Protein AF-A0A438DPE1-F1 (afdb_monomer)

InterPro domains:
  IPR002495 Glycosyl transferase, family 8 [PF01501] (10-229)
  IPR029044 Nucleotide-diphospho-sugar transferases [G3DSA:3.90.550.10] (53-232)
  IPR029044 Nucleotide-diphospho-sugar transferases [SSF53448] (2-231)
  IPR029993 Plant galacturonosyltransferase GAUT [PTHR32116] (115-232)

Nearest PDB structures (foldseek):
  4wlg-assembly1_A  TM=6.051E-01  e=4.246E-02  Mus musculus
  7zlu-assembly1_A  TM=4.543E-01  e=1.265E+00  Thermochaetoides thermophila

Secondary structure (DSSP, 8-state):
---GGGTS--TTS------GGG-HHHHHS--HHHHHHHHHHHHHTTSTTHHHHHHT-TTS-HHHHHHHHHHTSGGGG-HHHHGGGGHHHH-TT-SEEEEE-SSB------TTHHHHHS-TTSHHHHTT--TTSPP--SSEEEEEHHHHTTSSHHHHHHHHHHHHHHTTT-S--SSSHHHHHHHTTTT--PPPTTS-EE-TBT-S---HHHHHT-S-EE--BS--TTSGGGG--

Radius of gyration: 18.77 Å; Cα contacts (8 Å, |Δi|>4): 271; chains: 1; bounding box: 50×43×54 Å

Foldseek 3Di:
DDDPCVVPPDPPDDDDDDDQVVQPCSVPDPDLLVVLLVLLVVVLVVCPPALVSLVPPPPDDVLVSVVNNVCPDVVQSDPVQQCVLCPCVVCVPDQKDKDADPFWFAADFDQQVQLSFFDCVDPVDVVQDDSRDGADDPHTDMDRSNVVVVDCLSVQLSVVSVVCVVVVNNRGNGGDRNSNRRSCVVPDDDDDRQAHAEDQQPHPDDDPVRRVSHTIHGNPHHLDVVDVVVVVD

Sequence (233 aa):
MQAWFSLHPLSPAIIEVKGLHHFDWFTKGKVPVLEAMEKDQRVRSQFRGGSSAIVANNTEKPYVIAAKLQALSPKYNSVMNHIRIHLPELFPSLNKIVFLDDDIVVQTDLTPLLKSYLNFSHPLIAKNFDPNECAWAYGMNIFDLEAWRKTNISRTYHSWLQENLKSDLSLWQLGTLPPGLIAFHGHVHVIDPFWHMLGLGYQDNTSLADAESAGVIHFNGRAKPWLEIAFHS

Mean predicted aligned error: 10.89 Å

pLDDT: mean 72.17, std 12.36, range [35.28, 95.56]

Structure (mmCIF, N/CA/C/O backbone):
data_AF-A0A438DPE1-F1
#
_entry.id   AF-A0A438DPE1-F1
#
loop_
_atom_site.group_PDB
_atom_site.id
_atom_site.type_symbol
_atom_site.label_atom_id
_atom_site.label_alt_id
_atom_site.label_comp_id
_atom_site.label_asym_id
_atom_site.label_entity_id
_atom_site.label_seq_id
_atom_site.pdbx_PDB_ins_code
_atom_site.Cartn_x
_atom_site.Cartn_y
_atom_site.Cartn_z
_atom_site.occupancy
_at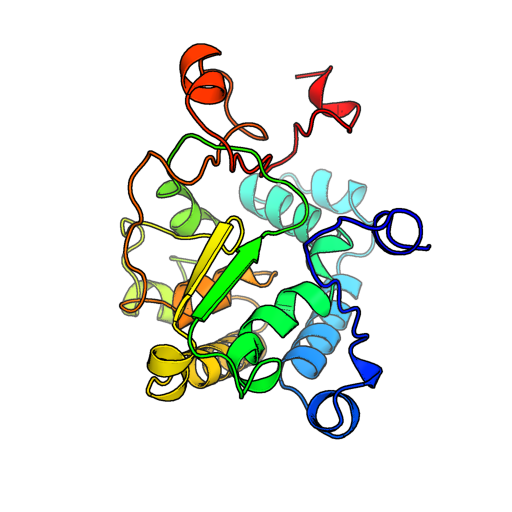om_site.B_iso_or_equiv
_atom_site.auth_seq_id
_atom_site.auth_comp_id
_atom_site.auth_asym_id
_atom_site.auth_atom_id
_atom_site.pdbx_PDB_model_num
ATOM 1 N N . MET A 1 1 ? -8.866 18.052 -16.200 1.00 46.25 1 MET A N 1
ATOM 2 C CA . MET A 1 1 ? -7.448 17.636 -16.182 1.00 46.25 1 MET A CA 1
ATOM 3 C C . MET A 1 1 ? -7.316 16.467 -17.145 1.00 46.25 1 MET A C 1
ATOM 5 O O . MET A 1 1 ? -8.059 15.509 -16.981 1.00 46.25 1 MET A O 1
ATOM 9 N N . GLN A 1 2 ? -6.478 16.575 -18.174 1.00 54.06 2 GLN A N 1
ATOM 10 C CA . GLN A 1 2 ? -6.134 15.453 -19.058 1.00 54.06 2 GLN A CA 1
ATOM 11 C C . GLN A 1 2 ? -4.798 14.870 -18.591 1.00 54.06 2 GLN A C 1
ATOM 13 O O . GLN A 1 2 ? -3.927 15.620 -18.154 1.00 54.06 2 GLN A O 1
ATOM 18 N N . ALA A 1 3 ? -4.644 13.549 -18.646 1.00 64.31 3 ALA A N 1
ATOM 19 C CA . ALA A 1 3 ? -3.379 12.908 -18.302 1.00 64.31 3 ALA A CA 1
ATOM 20 C C . ALA A 1 3 ? -2.369 13.103 -19.441 1.00 64.31 3 ALA A C 1
ATOM 22 O O . ALA A 1 3 ? -2.751 13.042 -20.610 1.00 64.31 3 ALA A O 1
ATOM 23 N N . TRP A 1 4 ? -1.086 13.303 -19.129 1.00 72.31 4 TRP A N 1
ATOM 24 C CA . TRP A 1 4 ? -0.063 13.631 -20.134 1.00 72.31 4 TRP A CA 1
ATOM 25 C C . TRP A 1 4 ? -0.009 12.611 -21.288 1.00 72.31 4 TRP A C 1
ATOM 27 O O . TRP A 1 4 ? -0.009 12.997 -22.455 1.00 72.31 4 TRP A O 1
ATOM 37 N N . PHE A 1 5 ? -0.106 11.316 -20.972 1.00 72.12 5 PHE A N 1
ATOM 38 C CA . PHE A 1 5 ? -0.135 10.212 -21.941 1.00 72.12 5 PHE A CA 1
ATOM 39 C C . PHE A 1 5 ? -1.390 10.165 -22.837 1.00 72.12 5 PHE A C 1
ATOM 41 O O . PHE A 1 5 ? -1.382 9.483 -23.855 1.00 72.12 5 PHE A O 1
ATOM 48 N N . SER A 1 6 ? -2.460 10.906 -22.515 1.00 71.19 6 SER A N 1
ATOM 49 C CA . SER A 1 6 ? -3.616 11.072 -23.421 1.00 71.19 6 SER A CA 1
ATOM 50 C C . SER A 1 6 ? -3.372 12.093 -24.541 1.00 71.19 6 SER A C 1
ATOM 52 O O . SER A 1 6 ? -4.177 12.191 -25.462 1.00 71.19 6 SER A O 1
ATOM 54 N N . LEU A 1 7 ? -2.255 12.829 -24.474 1.00 77.94 7 LEU A N 1
ATOM 55 C CA . LEU A 1 7 ? -1.806 13.795 -25.482 1.00 77.94 7 LEU A CA 1
ATOM 56 C C . LEU A 1 7 ? -0.473 13.391 -26.146 1.00 77.94 7 LEU A C 1
ATOM 58 O O . LEU A 1 7 ? -0.106 13.967 -27.165 1.00 77.94 7 LEU A O 1
ATOM 62 N N . HIS A 1 8 ? 0.238 12.400 -25.592 1.00 77.56 8 HIS A N 1
ATOM 63 C CA . HIS A 1 8 ? 1.579 11.989 -26.022 1.00 77.56 8 HIS A CA 1
ATOM 64 C C . HIS A 1 8 ? 1.652 10.453 -26.167 1.00 77.56 8 HIS A C 1
ATOM 66 O O . HIS A 1 8 ? 1.790 9.753 -25.161 1.00 77.56 8 HIS A O 1
ATOM 72 N N . PRO A 1 9 ? 1.541 9.903 -27.394 1.00 75.69 9 PRO A N 1
ATOM 73 C CA . PRO A 1 9 ? 1.586 8.459 -27.627 1.00 75.69 9 PRO A CA 1
ATOM 74 C C . PRO A 1 9 ? 2.972 7.854 -27.349 1.00 75.69 9 PRO A C 1
ATOM 76 O O . PRO A 1 9 ? 3.957 8.221 -27.988 1.00 75.69 9 PRO A O 1
ATOM 79 N N . LEU A 1 10 ? 3.044 6.876 -26.444 1.00 72.75 10 LEU A N 1
ATOM 80 C CA . LEU A 1 10 ? 4.285 6.187 -26.063 1.00 72.75 10 LEU A CA 1
ATOM 81 C C . LEU A 1 10 ? 4.484 4.882 -26.849 1.00 72.75 10 LEU A C 1
ATOM 83 O O . LEU A 1 10 ? 4.483 3.799 -26.272 1.00 72.75 10 LEU A O 1
ATOM 87 N N . SER A 1 11 ? 4.646 4.965 -28.171 1.00 70.94 11 SER A N 1
ATOM 88 C CA . SER A 1 11 ? 4.950 3.781 -28.997 1.00 70.94 11 SER A CA 1
ATOM 89 C C . SER A 1 11 ? 6.243 3.087 -28.518 1.00 70.94 11 SER A C 1
ATOM 91 O O . SER A 1 11 ? 7.225 3.791 -28.275 1.00 70.94 11 SER A O 1
ATOM 93 N N . PRO A 1 12 ? 6.293 1.743 -28.380 1.00 73.94 12 PRO A N 1
ATOM 94 C CA . PRO A 1 12 ? 5.300 0.746 -28.804 1.00 73.94 12 PRO A CA 1
ATOM 95 C C . PRO A 1 12 ? 4.273 0.340 -27.724 1.00 73.94 12 PRO A C 1
ATOM 97 O O . PRO A 1 12 ? 3.550 -0.638 -27.913 1.00 73.94 12 PRO A O 1
ATOM 100 N N . ALA A 1 13 ? 4.210 1.025 -26.579 1.00 72.44 13 ALA A N 1
ATOM 101 C CA . ALA A 1 13 ? 3.305 0.669 -25.489 1.00 72.44 13 ALA A CA 1
ATOM 102 C C . ALA A 1 13 ? 1.834 0.981 -25.819 1.00 72.44 13 ALA A C 1
ATOM 104 O O . ALA A 1 13 ? 1.496 2.036 -26.359 1.00 72.44 13 ALA A O 1
ATOM 105 N N . ILE A 1 14 ? 0.942 0.068 -25.428 1.00 78.56 14 ILE A N 1
ATOM 106 C CA . ILE A 1 14 ? -0.509 0.263 -25.493 1.00 78.56 14 ILE A CA 1
ATOM 107 C C . ILE A 1 14 ? -0.959 0.918 -24.184 1.00 78.56 14 ILE A C 1
ATOM 109 O O . ILE A 1 14 ? -0.735 0.374 -23.104 1.00 78.56 14 ILE A O 1
ATOM 113 N N . ILE A 1 15 ? -1.599 2.084 -24.285 1.00 78.62 15 ILE A N 1
ATOM 114 C CA . ILE A 1 15 ? -2.080 2.866 -23.141 1.00 78.62 15 ILE A CA 1
ATOM 115 C C . ILE A 1 15 ? -3.601 2.707 -23.049 1.00 78.62 15 ILE A C 1
ATOM 117 O O . ILE A 1 15 ? -4.322 3.104 -23.963 1.00 78.62 15 ILE A O 1
ATOM 121 N N . GLU A 1 16 ? -4.098 2.165 -21.938 1.00 81.12 16 GLU A N 1
ATOM 122 C CA . GLU A 1 16 ? -5.532 2.063 -21.650 1.00 81.12 16 GLU A CA 1
ATOM 123 C C . GLU A 1 16 ? -5.891 2.931 -20.435 1.00 81.12 16 GLU A C 1
ATOM 125 O O . GLU A 1 16 ? -5.200 2.910 -19.418 1.00 81.12 16 GLU A O 1
ATOM 130 N N . VAL A 1 17 ? -6.982 3.700 -20.526 1.00 81.88 17 VAL A N 1
ATOM 131 C CA . VAL A 1 17 ? -7.415 4.631 -19.472 1.00 81.88 17 VAL A CA 1
ATOM 132 C C . VAL A 1 17 ? -8.848 4.305 -19.059 1.00 81.88 17 VAL A C 1
ATOM 134 O O . VAL A 1 17 ? -9.774 4.426 -19.859 1.00 81.88 17 VAL A O 1
ATOM 137 N N . LYS A 1 18 ? -9.048 3.899 -17.800 1.00 79.94 18 LYS A N 1
ATOM 138 C CA . LYS A 1 18 ? -10.363 3.527 -17.252 1.00 79.94 18 LYS A CA 1
ATOM 139 C C . LYS A 1 18 ? -10.713 4.372 -16.029 1.00 79.94 18 LYS A C 1
ATOM 141 O O . LYS A 1 18 ? -9.936 4.455 -15.082 1.00 79.94 18 LYS A O 1
ATOM 146 N N . GLY A 1 19 ? -11.903 4.972 -16.036 1.00 83.00 19 GLY A N 1
ATOM 147 C CA . GLY A 1 19 ? -12.498 5.578 -14.844 1.00 83.00 19 GLY A CA 1
ATOM 148 C C . GLY A 1 19 ? -13.229 4.531 -14.001 1.00 83.00 19 GLY A C 1
ATOM 149 O O . GLY A 1 19 ? -13.732 3.548 -14.540 1.00 83.00 19 GLY A O 1
ATOM 150 N N . LEU A 1 20 ? -13.352 4.753 -12.687 1.00 78.31 20 LEU A N 1
ATOM 151 C CA . LEU A 1 20 ? -14.045 3.816 -11.782 1.00 78.31 20 LEU A CA 1
ATOM 152 C C . LEU A 1 20 ? -15.506 3.540 -12.184 1.00 78.31 20 LEU A C 1
ATOM 154 O O . LEU A 1 20 ? -16.024 2.459 -11.930 1.00 78.31 20 LEU A O 1
ATOM 158 N N . HIS A 1 21 ? -16.157 4.489 -12.862 1.00 80.00 21 HIS A N 1
ATOM 159 C CA . HIS A 1 21 ? -17.524 4.337 -13.360 1.00 80.00 21 HIS A CA 1
ATOM 160 C C . HIS A 1 21 ? -17.663 3.339 -14.528 1.00 80.00 21 HIS A C 1
ATOM 162 O O . HIS A 1 21 ? -18.783 2.959 -14.852 1.00 80.00 21 HIS A O 1
ATOM 168 N N . HIS A 1 22 ? -16.559 2.880 -15.133 1.00 84.00 22 HIS A N 1
ATOM 169 C CA . HIS A 1 22 ? -16.563 1.773 -16.099 1.00 84.00 22 HIS A CA 1
ATOM 170 C C . HIS A 1 22 ? -16.683 0.389 -15.427 1.00 84.00 22 HIS A C 1
ATOM 172 O O . HIS A 1 22 ? -16.845 -0.611 -16.125 1.00 84.00 22 HIS A O 1
ATOM 178 N N . PHE A 1 23 ? -16.585 0.301 -14.093 1.00 82.81 23 PHE A N 1
ATOM 179 C CA . PHE A 1 23 ? -16.621 -0.962 -13.355 1.00 82.81 23 PHE A CA 1
ATOM 180 C C . PHE A 1 23 ? -17.967 -1.143 -12.650 1.00 82.81 23 PHE A C 1
ATOM 182 O O . PHE A 1 23 ? -18.241 -0.567 -11.599 1.00 82.81 23 PHE A O 1
ATOM 189 N N . ASP A 1 24 ? -18.803 -1.992 -13.237 1.00 79.38 24 ASP A N 1
ATOM 190 C CA . ASP A 1 24 ? -20.191 -2.235 -12.831 1.00 79.38 24 ASP A CA 1
ATOM 191 C C . ASP A 1 24 ? -20.334 -2.709 -11.368 1.00 79.38 24 ASP A C 1
ATOM 193 O O . ASP A 1 24 ? -21.272 -2.333 -10.666 1.00 79.38 24 ASP A O 1
ATOM 197 N N . TRP A 1 25 ? -19.367 -3.492 -10.874 1.00 76.25 25 TRP A N 1
ATOM 198 C CA . TRP A 1 25 ? -19.323 -3.948 -9.480 1.00 76.25 25 TRP A CA 1
ATOM 199 C C . TRP A 1 25 ? -19.032 -2.811 -8.489 1.00 76.25 25 TRP A C 1
ATOM 201 O O . TRP A 1 25 ? -19.485 -2.860 -7.345 1.00 76.25 25 TRP A O 1
ATOM 211 N N . PHE A 1 26 ? -18.309 -1.776 -8.927 1.00 72.75 26 PHE A N 1
ATOM 212 C CA . PHE A 1 26 ? -17.939 -0.633 -8.098 1.00 72.75 26 PHE A CA 1
ATOM 213 C C . PHE A 1 26 ? -19.092 0.372 -7.969 1.00 72.75 26 PHE A C 1
ATOM 215 O O . PHE A 1 26 ? -19.288 0.960 -6.910 1.00 72.75 26 PHE A O 1
ATOM 222 N N . THR A 1 27 ? -19.885 0.548 -9.030 1.00 66.25 27 THR A N 1
ATOM 223 C CA . THR A 1 27 ? -21.018 1.490 -9.053 1.00 66.25 27 THR A CA 1
ATOM 224 C C . THR A 1 27 ? -22.310 0.918 -8.467 1.00 66.25 27 THR A C 1
ATOM 226 O O . THR A 1 27 ? -23.158 1.688 -8.019 1.00 66.25 27 THR A O 1
ATOM 229 N N . LYS A 1 28 ? -22.477 -0.413 -8.454 1.00 59.81 28 LYS A N 1
ATOM 230 C CA . LYS A 1 28 ? -23.713 -1.094 -8.010 1.00 59.81 28 LYS A CA 1
ATOM 231 C C . LYS A 1 28 ? -23.599 -1.775 -6.639 1.00 59.81 28 LYS A C 1
ATOM 233 O O . LYS A 1 28 ? -24.610 -2.217 -6.097 1.00 59.81 28 LYS A O 1
ATOM 238 N N . GLY A 1 29 ? -22.394 -1.882 -6.075 1.00 5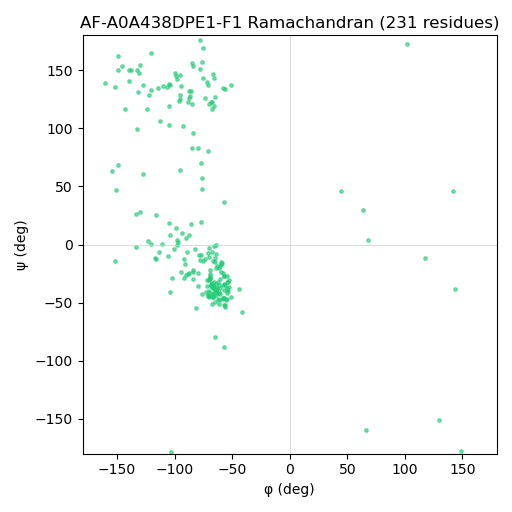8.03 29 GLY A N 1
ATOM 239 C CA . GLY A 1 29 ? -22.140 -2.554 -4.799 1.00 58.03 29 GLY A CA 1
ATOM 240 C C . GLY A 1 29 ? -22.014 -1.605 -3.603 1.00 58.03 29 GLY A C 1
ATOM 241 O O . GLY A 1 29 ? -21.439 -0.524 -3.707 1.00 58.03 29 GLY A O 1
ATOM 242 N N . LYS A 1 30 ? -22.444 -2.055 -2.415 1.00 55.78 30 LYS A N 1
ATOM 243 C CA . LYS A 1 30 ? -21.963 -1.490 -1.141 1.00 55.78 30 LYS A CA 1
ATOM 244 C C . LYS A 1 30 ? -20.508 -1.915 -0.919 1.00 55.78 30 LYS A C 1
ATOM 246 O O . LYS A 1 30 ? -20.243 -2.879 -0.204 1.00 55.78 30 LYS A O 1
ATOM 251 N N . VAL A 1 31 ? -19.562 -1.228 -1.556 1.00 67.06 31 VAL A N 1
ATOM 252 C CA . VAL A 1 31 ? -18.131 -1.484 -1.340 1.00 67.06 31 VAL A CA 1
ATOM 253 C C . VAL A 1 31 ? -17.777 -1.060 0.098 1.00 67.06 31 VAL A C 1
ATOM 255 O O . VAL A 1 31 ? -17.972 0.115 0.419 1.00 67.06 31 VAL A O 1
ATOM 258 N N . PRO A 1 32 ? -17.225 -1.936 0.969 1.00 67.31 32 PRO A N 1
ATOM 259 C CA . PRO A 1 32 ? -16.907 -1.584 2.364 1.00 67.31 32 PRO A CA 1
ATOM 260 C C . PRO A 1 32 ? -15.950 -0.389 2.499 1.00 67.31 32 PRO A C 1
ATOM 262 O O . PRO A 1 32 ? -15.961 0.320 3.499 1.00 67.31 32 PRO A O 1
ATOM 265 N N . VAL A 1 33 ? -15.150 -0.146 1.457 1.00 71.69 33 VAL A N 1
ATOM 266 C CA . VAL A 1 33 ? -14.323 1.052 1.269 1.00 71.69 33 VAL A CA 1
ATOM 267 C C . VAL A 1 33 ? -15.139 2.344 1.336 1.00 71.69 33 VAL A C 1
ATOM 269 O O . VAL A 1 33 ? -14.740 3.268 2.033 1.00 71.69 33 VAL A O 1
ATOM 272 N N . LEU A 1 34 ? -16.269 2.429 0.628 1.00 73.44 34 LEU A N 1
ATOM 273 C CA . LEU A 1 34 ? -17.055 3.664 0.537 1.00 73.44 34 LEU A CA 1
ATOM 274 C C . LEU A 1 34 ? -17.731 3.987 1.875 1.00 73.44 34 LEU A C 1
ATOM 276 O O . LEU A 1 34 ? -17.672 5.121 2.338 1.00 73.44 34 LEU A O 1
ATOM 280 N N . GLU A 1 35 ? -18.280 2.971 2.545 1.00 71.56 35 GLU A N 1
ATOM 281 C CA . GLU A 1 35 ? -18.837 3.096 3.898 1.00 71.56 35 GLU A CA 1
ATO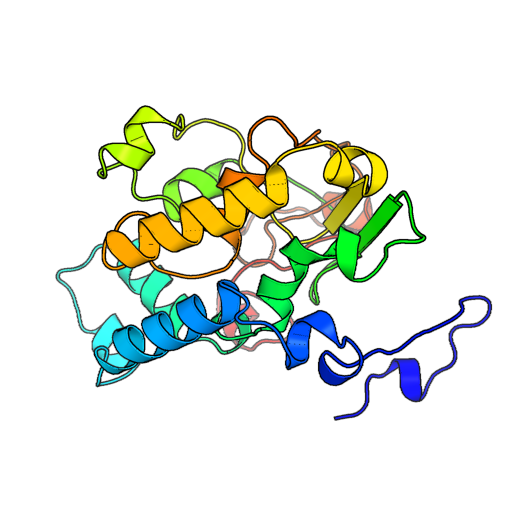M 282 C C . GLU A 1 35 ? -17.769 3.533 4.917 1.00 71.56 35 GLU A C 1
ATOM 284 O O . GLU A 1 35 ? -18.021 4.416 5.745 1.00 71.56 35 GLU A O 1
ATOM 289 N N . ALA A 1 36 ? -16.554 2.979 4.810 1.00 68.69 36 ALA A N 1
ATOM 290 C CA . ALA A 1 36 ? -15.421 3.403 5.623 1.00 68.69 36 ALA A CA 1
ATOM 291 C C . ALA A 1 36 ? -15.064 4.873 5.380 1.00 68.69 36 ALA A C 1
ATOM 293 O O . ALA A 1 36 ? -14.930 5.628 6.339 1.00 68.69 36 ALA A O 1
ATOM 294 N N . MET A 1 37 ? -14.971 5.286 4.113 1.00 71.56 37 MET A N 1
ATOM 295 C CA . MET A 1 37 ? -14.659 6.660 3.716 1.00 71.56 37 MET A CA 1
ATOM 296 C C . MET A 1 37 ? -15.737 7.665 4.150 1.00 71.56 37 MET A C 1
ATOM 298 O O . MET A 1 37 ? -15.399 8.785 4.526 1.00 71.56 37 MET A O 1
ATOM 302 N N . GLU A 1 38 ? -17.019 7.288 4.179 1.00 72.44 38 GLU A N 1
ATOM 303 C CA . GLU A 1 38 ? -18.056 8.156 4.749 1.00 72.44 38 GLU A CA 1
ATOM 304 C C . GLU A 1 38 ? -17.967 8.271 6.281 1.00 72.44 38 GLU A C 1
ATOM 306 O O . GLU A 1 38 ? -18.137 9.365 6.826 1.00 72.44 38 GLU A O 1
ATOM 311 N N . LYS A 1 39 ? -17.756 7.162 7.015 1.00 68.38 39 LYS A N 1
ATOM 312 C CA . LYS A 1 39 ? -17.604 7.235 8.485 1.00 68.38 39 LYS A CA 1
ATOM 313 C C . LYS A 1 39 ? -16.352 8.029 8.849 1.00 68.38 39 LYS A C 1
ATOM 315 O O . LYS A 1 39 ? -16.402 8.855 9.755 1.00 68.38 39 LYS A O 1
ATOM 320 N N . ASP A 1 40 ? -15.281 7.837 8.096 1.00 65.69 40 ASP A N 1
ATOM 321 C CA . ASP A 1 40 ? -14.067 8.636 8.149 1.00 65.69 40 ASP A CA 1
ATOM 322 C C . ASP A 1 40 ? -14.357 10.132 7.912 1.00 65.69 40 ASP A C 1
ATOM 324 O O . ASP A 1 40 ? -14.084 10.949 8.789 1.00 65.69 40 ASP A O 1
ATOM 328 N N . GLN A 1 41 ? -15.026 10.507 6.815 1.00 68.12 41 GLN A N 1
ATOM 329 C CA . GLN A 1 41 ? -15.435 11.898 6.560 1.00 68.12 41 GLN A CA 1
ATOM 330 C C . GLN A 1 41 ? -16.252 12.489 7.726 1.00 68.12 41 GLN A C 1
ATOM 332 O O . GLN A 1 41 ? -16.049 13.647 8.105 1.00 68.12 41 GLN A O 1
ATOM 337 N N . ARG A 1 42 ? -17.139 11.691 8.340 1.00 66.94 42 ARG A N 1
ATOM 338 C CA . ARG A 1 42 ? -17.901 12.080 9.538 1.00 66.94 42 ARG A CA 1
ATOM 339 C C . ARG A 1 42 ? -16.988 12.320 10.750 1.00 66.94 42 ARG A C 1
ATOM 341 O O . ARG A 1 42 ? -17.153 13.351 11.400 1.00 66.94 42 ARG A O 1
ATOM 348 N N . VAL A 1 43 ? -15.993 11.469 11.018 1.00 63.22 43 VAL A N 1
ATOM 349 C CA . VAL A 1 43 ? -14.995 11.694 12.089 1.00 63.22 43 VAL A CA 1
ATOM 350 C C . VAL A 1 43 ? -14.099 12.900 11.778 1.00 63.22 43 VAL A C 1
ATOM 352 O O . VAL A 1 43 ? -13.951 13.777 12.627 1.00 63.22 43 VAL A O 1
ATOM 355 N N . ARG A 1 44 ? -13.586 13.046 10.548 1.00 61.62 44 ARG A N 1
ATOM 356 C CA . ARG A 1 44 ? -12.792 14.221 10.127 1.00 61.62 44 ARG A CA 1
ATOM 357 C C . ARG A 1 44 ? -13.547 15.537 10.318 1.00 61.62 44 ARG A C 1
ATOM 359 O O . ARG A 1 44 ? -12.935 16.536 10.684 1.00 61.62 44 ARG A O 1
ATOM 366 N N . SER A 1 45 ? -14.873 15.539 10.149 1.00 63.59 45 SER A N 1
ATOM 367 C CA . SER A 1 45 ? -15.721 16.722 10.383 1.00 63.59 45 SER A CA 1
ATOM 368 C C . SER A 1 45 ? -15.762 17.206 11.845 1.00 63.59 45 SER A C 1
ATOM 370 O O . SER A 1 45 ? -16.239 18.316 12.105 1.00 63.59 45 SER A O 1
ATOM 372 N N . GLN A 1 46 ? -15.247 16.405 12.789 1.00 59.78 46 GLN A N 1
ATOM 373 C CA . GLN A 1 46 ? -15.085 16.762 14.201 1.00 59.78 46 GLN A CA 1
ATOM 374 C C . GLN A 1 46 ? -13.784 17.541 14.466 1.00 59.78 46 GLN A C 1
ATOM 376 O O . GLN A 1 46 ? -13.737 18.313 15.421 1.00 59.78 46 GLN A O 1
ATOM 381 N N . PHE A 1 47 ? -12.765 17.451 13.596 1.00 57.34 47 PHE A N 1
ATOM 382 C CA . PHE A 1 47 ? -11.530 18.257 13.665 1.00 57.34 47 PHE A CA 1
ATOM 383 C C . PHE A 1 47 ? -11.752 19.709 13.180 1.00 57.34 47 PHE A C 1
ATOM 385 O O . PHE A 1 47 ? -11.014 20.246 12.345 1.00 57.34 47 PHE A O 1
ATOM 392 N N . ARG A 1 48 ? -12.813 20.361 13.674 1.00 43.38 48 ARG A N 1
ATOM 393 C CA . ARG A 1 48 ? -13.176 21.736 13.302 1.00 43.38 48 ARG A CA 1
ATOM 394 C C . ARG A 1 48 ? -12.098 22.714 13.769 1.00 43.38 48 ARG A C 1
ATOM 396 O O . ARG A 1 48 ? -11.737 22.732 14.938 1.00 43.38 48 ARG A O 1
ATOM 403 N N . GLY A 1 49 ? -11.611 23.533 12.837 1.00 52.16 49 GLY A N 1
ATOM 404 C CA . GLY A 1 49 ? -10.467 24.435 13.029 1.00 52.16 49 GLY A CA 1
ATOM 405 C C . GLY A 1 49 ? -9.276 24.129 12.110 1.00 52.16 49 GLY A C 1
ATOM 406 O O . GLY A 1 49 ? -8.384 24.963 11.973 1.00 52.16 49 GLY A O 1
ATOM 407 N N . GLY A 1 50 ? -9.284 22.976 11.426 1.00 60.81 50 GLY A N 1
ATOM 408 C CA . GLY A 1 50 ? -8.301 22.633 10.393 1.00 60.81 50 GLY A CA 1
ATOM 409 C C . GLY A 1 50 ? -6.877 22.458 10.929 1.00 60.81 50 GLY A C 1
ATOM 410 O O . GLY A 1 50 ? -6.665 22.236 12.122 1.00 60.81 50 GLY A O 1
ATOM 411 N N . SER A 1 51 ? -5.888 22.563 10.037 1.00 59.19 51 SER A N 1
ATOM 412 C CA . SER A 1 51 ? -4.473 22.328 10.358 1.00 59.19 51 SER A CA 1
ATOM 413 C C . SER A 1 51 ? -3.978 23.164 11.541 1.00 59.19 51 SER A C 1
ATOM 415 O O . SER A 1 51 ? -3.267 22.645 12.395 1.00 59.19 51 SER A O 1
ATOM 417 N N . SER A 1 52 ? -4.401 24.428 11.638 1.00 56.94 52 SER A N 1
ATOM 418 C CA . SER A 1 52 ? -4.003 25.344 12.713 1.00 56.94 52 SER A CA 1
ATOM 419 C C . SER A 1 52 ? -4.459 24.867 14.096 1.00 56.94 52 SER A C 1
ATOM 421 O O . SER A 1 52 ? -3.681 24.919 15.043 1.00 56.94 52 SER A O 1
ATOM 423 N N . ALA A 1 53 ? -5.687 24.349 14.216 1.00 60.41 53 ALA A N 1
ATOM 424 C CA . ALA A 1 53 ? -6.201 23.819 15.482 1.00 60.41 53 ALA A CA 1
ATOM 425 C C . ALA A 1 53 ? -5.547 22.482 15.875 1.00 60.41 53 ALA A C 1
ATOM 427 O O . ALA A 1 53 ? -5.377 22.205 17.059 1.00 60.41 53 ALA A O 1
ATOM 428 N N . ILE A 1 54 ? -5.143 21.672 14.889 1.00 62.69 54 ILE A N 1
ATOM 429 C CA . ILE A 1 54 ? -4.404 20.421 15.119 1.00 62.69 54 ILE A CA 1
ATOM 430 C C . ILE A 1 54 ? -2.970 20.714 15.591 1.00 62.69 54 ILE A C 1
ATOM 432 O O . ILE A 1 54 ? -2.508 20.090 16.541 1.00 62.69 54 ILE A O 1
ATOM 436 N N . VAL A 1 55 ? -2.282 21.682 14.974 1.00 59.69 55 VAL A N 1
ATOM 437 C CA . VAL A 1 55 ? -0.921 22.101 15.368 1.00 59.69 55 VAL A CA 1
ATOM 438 C C . VAL A 1 55 ? -0.904 22.793 16.735 1.00 59.69 55 VAL A C 1
ATOM 440 O O . VAL A 1 55 ? 0.046 22.610 17.487 1.00 59.69 55 VAL A O 1
ATOM 443 N N . ALA A 1 56 ? -1.952 23.540 17.093 1.00 60.31 56 ALA A N 1
ATOM 444 C CA . ALA A 1 56 ? -2.052 24.216 18.389 1.00 60.31 56 ALA A CA 1
ATOM 445 C C . ALA A 1 56 ? -2.269 23.269 19.593 1.00 60.31 56 ALA A C 1
ATOM 447 O O . ALA A 1 56 ? -2.245 23.724 20.740 1.00 60.31 56 ALA A O 1
ATOM 448 N N . ASN A 1 57 ? -2.496 21.967 19.373 1.00 63.59 57 ASN A N 1
ATOM 449 C CA . ASN A 1 57 ? -2.737 21.017 20.457 1.00 63.59 57 ASN A CA 1
ATOM 450 C C . ASN A 1 57 ? -1.438 20.470 21.077 1.00 63.59 57 ASN A C 1
ATOM 452 O O . ASN A 1 57 ? -1.025 19.341 20.813 1.00 63.59 57 ASN A O 1
ATOM 456 N N . ASN A 1 58 ? -0.856 21.234 22.001 1.00 64.31 58 ASN A N 1
ATOM 457 C CA . ASN A 1 58 ? 0.365 20.861 22.727 1.00 64.31 58 ASN A CA 1
ATOM 458 C C . ASN A 1 58 ? 0.225 19.637 23.668 1.00 64.31 58 ASN A C 1
ATOM 460 O O . ASN A 1 58 ? 1.203 19.267 24.316 1.00 64.31 58 ASN A O 1
ATOM 464 N N . THR A 1 59 ? -0.958 19.017 23.791 1.00 72.19 59 THR A N 1
ATOM 465 C CA . THR A 1 59 ? -1.161 17.822 24.642 1.00 72.19 59 THR A CA 1
ATOM 466 C C . THR A 1 59 ? -0.957 16.495 23.906 1.00 72.19 59 THR A C 1
ATOM 468 O O . THR A 1 59 ? -0.775 15.458 24.545 1.00 72.19 59 THR A O 1
ATOM 471 N N . GLU A 1 60 ? -0.965 16.502 22.571 1.00 70.81 60 GLU A N 1
ATOM 472 C CA . GLU A 1 60 ? -0.806 15.292 21.762 1.00 70.81 60 GLU A CA 1
ATOM 473 C C . GLU A 1 60 ? 0.647 15.082 21.325 1.00 70.81 60 GLU A C 1
ATOM 475 O O . GLU A 1 60 ? 1.394 16.021 21.058 1.00 70.81 60 GLU A O 1
ATOM 480 N N . LYS A 1 61 ? 1.072 13.816 21.229 1.00 66.75 61 LYS A N 1
ATOM 481 C CA . LYS A 1 61 ? 2.437 13.493 20.792 1.00 66.75 61 LYS A CA 1
ATOM 482 C C . LYS A 1 61 ? 2.634 13.913 19.322 1.00 66.75 61 LYS A C 1
ATOM 484 O O . LYS A 1 61 ? 1.725 13.679 18.521 1.00 66.75 61 LYS A O 1
ATOM 489 N N . PRO A 1 62 ? 3.816 14.420 18.912 1.00 60.69 62 PRO A N 1
ATOM 490 C CA . PRO A 1 62 ? 4.029 14.960 17.564 1.00 60.69 62 PRO A CA 1
ATOM 491 C C . PRO A 1 62 ? 3.649 14.028 16.402 1.00 60.69 62 PRO A C 1
ATOM 493 O O . PRO A 1 62 ? 3.164 14.504 15.379 1.00 60.69 62 PRO A O 1
ATOM 496 N N . TYR A 1 63 ? 3.793 12.705 16.554 1.00 55.84 63 TYR A N 1
ATOM 497 C CA . TYR A 1 63 ? 3.377 11.744 15.522 1.00 55.84 63 TYR A CA 1
ATOM 498 C C . TYR A 1 63 ? 1.847 11.645 15.359 1.00 55.84 63 TYR A C 1
ATOM 500 O O . TYR A 1 63 ? 1.367 11.428 14.250 1.00 55.84 63 TYR A O 1
ATOM 508 N N . VAL A 1 64 ? 1.067 11.865 16.425 1.00 61.91 64 VAL A N 1
ATOM 509 C CA . VAL A 1 64 ? -0.408 11.904 16.373 1.00 61.91 64 VAL A CA 1
ATOM 510 C C . VAL A 1 64 ? -0.867 13.158 15.631 1.00 61.91 64 VAL A C 1
ATOM 512 O O . VAL A 1 64 ? -1.700 13.078 14.729 1.00 61.91 64 VAL A O 1
ATOM 515 N N . ILE A 1 65 ? -0.258 14.305 15.948 1.00 64.88 65 ILE A N 1
ATOM 516 C CA . ILE A 1 65 ? -0.470 15.579 15.245 1.00 64.88 65 ILE A CA 1
ATOM 517 C C . ILE A 1 65 ? -0.102 15.417 13.759 1.00 64.88 65 ILE A C 1
ATOM 519 O O . ILE A 1 65 ? -0.887 15.767 12.878 1.00 64.88 65 ILE A O 1
ATOM 523 N N . ALA A 1 66 ? 1.049 14.806 13.460 1.00 63.06 66 ALA A N 1
ATOM 524 C CA . ALA A 1 66 ? 1.494 14.535 12.095 1.00 63.06 66 ALA A CA 1
ATOM 525 C C . ALA A 1 66 ? 0.525 13.635 11.307 1.00 63.06 66 ALA A C 1
ATOM 527 O O . ALA A 1 66 ? 0.233 13.952 10.151 1.00 63.06 66 ALA A O 1
ATOM 528 N N . ALA A 1 67 ? -0.005 12.574 11.926 1.00 62.44 67 ALA A N 1
ATOM 529 C CA . ALA A 1 67 ? -0.986 11.679 11.314 1.00 62.44 67 ALA A CA 1
ATOM 530 C C . ALA A 1 67 ? -2.329 12.385 11.048 1.00 62.44 67 ALA A C 1
ATOM 532 O O . ALA A 1 67 ? -2.892 12.243 9.962 1.00 62.44 67 ALA A O 1
ATOM 533 N N . LYS A 1 68 ? -2.815 13.214 11.985 1.00 65.62 68 LYS A N 1
ATOM 534 C CA . LYS A 1 68 ? -4.024 14.040 11.792 1.00 65.62 68 LYS A CA 1
ATOM 535 C C . LYS A 1 68 ? -3.861 15.064 10.663 1.00 65.62 68 LYS A C 1
ATOM 537 O O . LYS A 1 68 ? -4.794 15.281 9.895 1.00 65.62 68 LYS A O 1
ATOM 542 N N . LEU A 1 69 ? -2.676 15.659 10.511 1.00 65.75 69 LEU A N 1
ATOM 543 C CA . LEU A 1 69 ? -2.377 16.569 9.398 1.00 65.75 69 LEU A CA 1
ATOM 544 C C . LEU A 1 69 ? -2.268 15.836 8.053 1.00 65.75 69 LEU A C 1
ATOM 546 O O . LEU A 1 69 ? -2.775 16.333 7.050 1.00 65.75 69 LEU A O 1
ATOM 550 N N . GLN A 1 70 ? -1.661 14.644 8.018 1.00 63.19 70 GLN A N 1
ATOM 551 C CA . GLN A 1 70 ? -1.644 13.800 6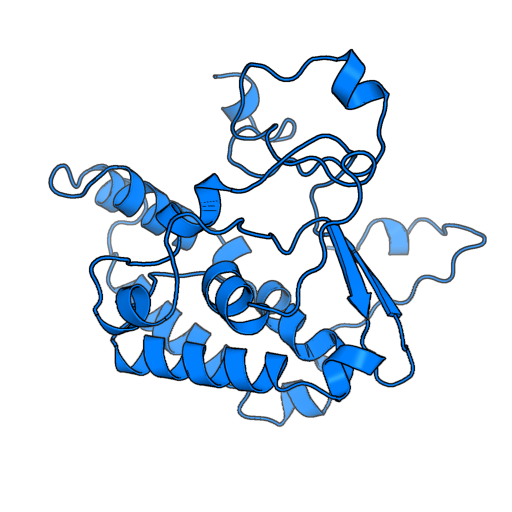.815 1.00 63.19 70 GLN A CA 1
ATOM 552 C C . GLN A 1 70 ? -3.060 13.379 6.408 1.00 63.19 70 GLN A C 1
ATOM 554 O O . GLN A 1 70 ? -3.396 13.459 5.229 1.00 63.19 70 GLN A O 1
ATOM 559 N N . ALA A 1 71 ? -3.913 13.021 7.369 1.00 60.62 71 ALA A N 1
ATOM 560 C CA . ALA A 1 71 ? -5.312 12.695 7.119 1.00 60.62 71 ALA A CA 1
ATOM 561 C C . ALA A 1 71 ? -6.090 13.827 6.427 1.00 60.62 71 ALA A C 1
ATOM 563 O O . ALA A 1 71 ? -6.876 13.553 5.525 1.00 60.62 71 ALA A O 1
ATOM 564 N N . LEU A 1 72 ? -5.854 15.099 6.773 1.00 61.78 72 LEU A N 1
ATOM 565 C CA . LEU A 1 72 ? -6.512 16.221 6.087 1.00 61.78 72 LEU A CA 1
ATOM 566 C C . LEU A 1 72 ? -6.123 16.359 4.598 1.00 61.78 72 LEU A C 1
ATOM 568 O O . LEU A 1 72 ? -6.823 17.046 3.856 1.00 61.78 72 LEU A O 1
ATOM 572 N N . SER A 1 73 ? -5.056 15.704 4.125 1.00 63.47 73 SER A N 1
ATOM 573 C CA . SER A 1 73 ? -4.639 15.774 2.719 1.00 63.47 73 SER A CA 1
ATOM 574 C C . SER A 1 73 ? -5.597 15.024 1.774 1.00 63.47 73 SER A C 1
ATOM 576 O O . SER A 1 73 ? -5.968 13.875 2.042 1.00 63.47 73 SER A O 1
ATOM 578 N N . PRO A 1 74 ? -5.940 15.584 0.596 1.00 61.22 74 PRO A N 1
ATOM 579 C CA . PRO 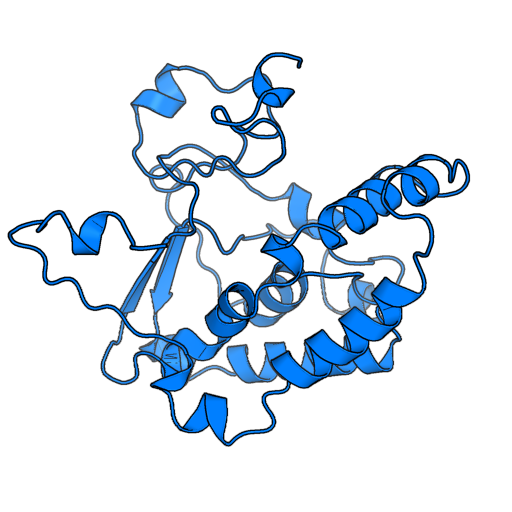A 1 74 ? -6.728 14.893 -0.425 1.00 61.22 74 PRO A CA 1
ATOM 580 C C . PRO A 1 74 ? -6.190 13.514 -0.857 1.00 61.22 74 PRO A C 1
ATOM 582 O O . PRO A 1 74 ? -7.005 12.632 -1.130 1.00 61.22 74 PRO A O 1
ATOM 585 N N . LYS A 1 75 ? -4.864 13.249 -0.833 1.00 62.41 75 LYS A N 1
ATOM 586 C CA . LYS A 1 75 ? -4.314 11.897 -1.138 1.00 62.41 75 LYS A CA 1
ATOM 587 C C . LYS A 1 75 ? -4.841 10.842 -0.141 1.00 62.41 75 LYS A C 1
ATOM 589 O O . LYS A 1 75 ? -5.096 9.707 -0.536 1.00 62.41 75 LYS A O 1
ATOM 594 N N . TYR A 1 76 ? -5.145 11.229 1.102 1.00 59.88 76 TYR A N 1
ATOM 595 C CA . TYR A 1 76 ? -5.744 10.374 2.143 1.00 59.88 76 TYR A CA 1
ATOM 596 C C . TYR A 1 76 ? -7.288 10.397 2.155 1.00 59.88 76 TYR A C 1
ATOM 598 O O . TYR A 1 76 ? -7.898 9.821 3.053 1.00 59.88 76 TYR A O 1
ATOM 606 N N . ASN A 1 77 ? -7.933 11.060 1.187 1.00 59.59 77 ASN A N 1
ATOM 607 C CA . ASN A 1 77 ? -9.383 11.002 0.930 1.00 59.59 77 ASN A CA 1
ATOM 608 C C . ASN A 1 77 ? -9.706 10.267 -0.392 1.00 59.59 77 ASN A C 1
ATOM 610 O O . ASN A 1 77 ? -10.865 10.195 -0.793 1.00 59.59 77 ASN A O 1
ATOM 614 N N . SER A 1 78 ? -8.699 9.782 -1.129 1.00 71.44 78 SER A N 1
ATOM 615 C CA . SER A 1 78 ? -8.894 9.318 -2.505 1.00 71.44 78 SER A CA 1
ATOM 616 C C . SER A 1 78 ? -9.378 7.869 -2.586 1.00 71.44 78 SER A C 1
ATOM 618 O O . SER A 1 78 ? -8.668 6.939 -2.199 1.00 71.44 78 SER A O 1
ATOM 620 N N . VAL A 1 79 ? -10.545 7.671 -3.208 1.00 73.25 79 VAL A N 1
ATOM 621 C CA . VAL A 1 79 ? -11.095 6.351 -3.576 1.00 73.25 79 VAL A CA 1
ATOM 622 C C . VAL A 1 79 ? -10.073 5.528 -4.376 1.00 73.25 79 VAL A C 1
ATOM 624 O O . VAL A 1 79 ? -9.933 4.324 -4.161 1.00 73.25 79 VAL A O 1
ATOM 627 N N . MET A 1 80 ? -9.290 6.188 -5.241 1.00 74.38 80 MET A N 1
ATOM 628 C CA . MET A 1 80 ? -8.241 5.564 -6.061 1.00 74.38 80 MET A CA 1
ATOM 629 C C . MET A 1 80 ? -7.130 4.904 -5.231 1.00 74.38 80 MET A C 1
ATOM 631 O O . MET A 1 80 ? -6.431 4.027 -5.729 1.00 74.38 80 MET A O 1
ATOM 635 N N . ASN A 1 81 ? -6.962 5.282 -3.961 1.00 77.00 81 ASN A N 1
ATOM 636 C CA . ASN A 1 81 ? -5.964 4.664 -3.090 1.00 77.00 81 ASN A CA 1
ATOM 637 C C . ASN A 1 81 ? -6.504 3.423 -2.370 1.00 77.00 81 ASN A C 1
ATOM 639 O O . ASN A 1 81 ? -5.723 2.528 -2.051 1.00 77.00 81 ASN A O 1
ATOM 643 N N . HIS A 1 82 ? -7.822 3.319 -2.178 1.00 76.88 82 HIS A N 1
ATOM 644 C CA . HIS A 1 82 ? -8.463 2.101 -1.677 1.00 76.88 82 HIS A CA 1
ATOM 645 C C . HIS A 1 82 ? -8.746 1.076 -2.785 1.00 76.88 82 HIS A C 1
ATOM 647 O O . HIS A 1 82 ? -8.687 -0.121 -2.514 1.00 76.88 82 HIS A O 1
ATOM 653 N N . ILE A 1 83 ? -8.979 1.502 -4.038 1.00 81.06 83 ILE A N 1
ATOM 654 C CA . ILE A 1 83 ? -9.228 0.575 -5.164 1.00 81.06 83 ILE A CA 1
ATOM 655 C C . ILE A 1 83 ? -8.060 -0.398 -5.415 1.00 81.06 83 ILE A C 1
ATOM 657 O O . ILE A 1 83 ? -8.247 -1.438 -6.039 1.00 81.06 83 ILE A O 1
ATOM 661 N N . ARG A 1 84 ? -6.871 -0.102 -4.866 1.00 85.25 84 ARG A N 1
ATOM 662 C CA . ARG A 1 84 ? -5.689 -0.976 -4.881 1.00 85.25 84 ARG A CA 1
ATOM 663 C C . ARG A 1 84 ? -5.968 -2.372 -4.309 1.00 85.25 84 ARG A C 1
ATOM 665 O O . ARG A 1 84 ? -5.320 -3.312 -4.743 1.00 85.25 84 ARG A O 1
ATOM 672 N N . ILE A 1 85 ? -6.935 -2.553 -3.399 1.00 88.06 85 ILE A N 1
ATOM 673 C CA . ILE A 1 85 ? -7.298 -3.896 -2.895 1.00 88.06 85 ILE A CA 1
ATOM 674 C C . ILE A 1 85 ? -8.113 -4.739 -3.897 1.00 88.06 85 ILE A C 1
ATOM 676 O O . ILE A 1 85 ? -8.230 -5.951 -3.733 1.00 88.06 85 ILE A O 1
ATOM 680 N N . HIS A 1 86 ? -8.642 -4.105 -4.946 1.00 88.75 86 HIS A N 1
ATOM 681 C CA . HIS A 1 86 ? -9.456 -4.733 -5.987 1.00 88.75 86 HIS A CA 1
ATOM 682 C C . HIS A 1 86 ? -8.694 -4.928 -7.308 1.00 88.75 86 HIS A C 1
ATOM 684 O O . HIS A 1 86 ? -9.302 -5.093 -8.363 1.00 88.75 86 HIS A O 1
ATOM 690 N N . LEU A 1 87 ? -7.356 -4.885 -7.292 1.00 89.81 87 LEU A N 1
ATOM 691 C CA . LEU A 1 87 ? -6.539 -5.152 -8.484 1.00 89.81 87 LEU A CA 1
ATOM 692 C C . LEU A 1 87 ? -6.856 -6.514 -9.151 1.00 89.81 87 LEU A C 1
ATOM 694 O O . LEU A 1 87 ? -6.907 -6.543 -10.384 1.00 89.81 87 LEU A O 1
ATOM 698 N N . PRO A 1 88 ? -7.156 -7.608 -8.416 1.00 90.31 88 PRO A N 1
ATOM 699 C CA . PRO A 1 88 ? -7.629 -8.856 -9.022 1.00 90.31 88 PRO A CA 1
ATOM 700 C C . PRO A 1 88 ? -8.955 -8.747 -9.794 1.00 90.31 88 PRO A C 1
ATOM 702 O O . PRO A 1 88 ? -9.119 -9.441 -10.798 1.00 90.31 88 PRO A O 1
ATOM 705 N N . GLU A 1 89 ? -9.886 -7.904 -9.339 1.00 88.88 89 GLU A N 1
ATOM 706 C CA . GLU A 1 89 ? -11.217 -7.674 -9.926 1.00 88.88 89 GLU A CA 1
ATOM 707 C C . GLU A 1 89 ? -11.224 -6.584 -11.014 1.00 88.88 89 GLU A C 1
ATOM 709 O O . GLU A 1 89 ? -12.074 -6.600 -11.905 1.00 88.88 89 GLU A O 1
ATOM 714 N N . LEU A 1 90 ? -10.271 -5.647 -10.969 1.00 88.19 90 LEU A N 1
ATOM 715 C CA . LEU A 1 90 ? -9.997 -4.681 -12.040 1.00 88.19 90 LEU A CA 1
ATOM 716 C C . LEU A 1 90 ? -9.334 -5.359 -13.251 1.00 88.19 90 LEU A C 1
ATOM 718 O O . LEU A 1 90 ? -9.621 -4.996 -14.393 1.00 88.19 90 LEU A O 1
ATOM 722 N N . PHE A 1 91 ? -8.468 -6.349 -13.001 1.00 89.12 91 PHE A N 1
ATOM 723 C CA . PHE A 1 91 ? -7.659 -7.036 -14.014 1.00 89.12 91 PHE A CA 1
ATOM 724 C C . PHE A 1 91 ? -7.811 -8.574 -13.949 1.00 89.12 91 PHE A C 1
ATOM 726 O O . PHE A 1 91 ? -6.825 -9.292 -13.749 1.00 89.12 91 PHE A O 1
ATOM 733 N N . PRO A 1 92 ? -9.029 -9.120 -14.148 1.00 89.56 92 PRO A N 1
ATOM 734 C CA . PRO A 1 92 ? -9.297 -10.553 -13.990 1.00 89.56 92 PRO A CA 1
ATOM 735 C C . PRO A 1 92 ? -8.493 -11.429 -14.963 1.00 89.56 92 PRO A C 1
ATOM 737 O O . PRO A 1 92 ? -8.087 -12.529 -14.599 1.00 89.56 92 PRO A O 1
ATOM 740 N N . SER A 1 93 ? -8.215 -10.926 -16.170 1.00 90.62 93 SER A N 1
ATOM 741 C CA . SER A 1 93 ? -7.462 -11.634 -17.216 1.00 90.62 93 SER A CA 1
ATOM 742 C C . SER A 1 93 ? -5.936 -11.568 -17.063 1.00 90.62 93 SER A C 1
ATOM 744 O O . SER A 1 93 ? -5.230 -12.155 -17.879 1.00 90.62 93 SER A O 1
ATOM 746 N N . LEU A 1 94 ? -5.406 -10.833 -16.075 1.00 88.56 94 LEU A N 1
ATOM 747 C CA . LEU A 1 94 ? -3.963 -10.717 -15.837 1.00 88.56 94 LEU A CA 1
ATOM 748 C C . LEU A 1 94 ? -3.548 -11.569 -14.635 1.00 88.56 94 LEU A C 1
ATOM 750 O O . LEU A 1 94 ? -4.212 -11.550 -13.597 1.00 88.56 94 LEU A O 1
ATOM 754 N N . ASN A 1 95 ? -2.427 -12.287 -14.755 1.00 84.50 95 ASN A N 1
ATOM 755 C CA . ASN A 1 95 ? -1.867 -13.092 -13.660 1.00 84.50 95 ASN A CA 1
ATOM 756 C C . ASN A 1 95 ? -0.851 -12.315 -12.820 1.00 84.50 95 ASN A C 1
ATOM 758 O O . ASN A 1 95 ? -0.735 -12.577 -11.628 1.00 84.50 95 ASN A O 1
ATOM 762 N N . LYS A 1 96 ? -0.147 -11.339 -13.406 1.00 81.31 96 LYS A N 1
ATOM 763 C CA . LYS A 1 96 ? 0.781 -10.447 -12.700 1.00 81.31 96 LYS A CA 1
ATOM 764 C C . LYS A 1 96 ? 0.655 -9.021 -13.222 1.00 81.31 96 LYS A C 1
ATOM 766 O O . LYS A 1 96 ? 0.351 -8.829 -14.398 1.00 81.31 96 LYS A O 1
ATOM 771 N N . ILE A 1 97 ? 0.918 -8.046 -12.358 1.00 84.25 97 ILE A N 1
ATOM 772 C CA . ILE A 1 97 ? 1.021 -6.624 -12.709 1.00 84.25 97 ILE A CA 1
ATOM 773 C C . ILE A 1 97 ? 2.205 -5.982 -11.984 1.00 84.25 97 ILE A C 1
ATOM 775 O O . ILE A 1 97 ? 2.532 -6.369 -10.861 1.00 84.25 97 ILE A O 1
ATOM 779 N N . VAL A 1 98 ? 2.802 -4.967 -12.609 1.00 77.19 98 VAL A N 1
ATOM 780 C CA . VAL A 1 98 ? 3.647 -3.990 -11.913 1.00 77.19 98 VAL A CA 1
ATOM 781 C C . VAL A 1 98 ? 2.763 -2.793 -11.571 1.00 77.19 98 VAL A C 1
ATOM 783 O O . VAL A 1 98 ? 2.097 -2.246 -12.449 1.00 77.19 98 VAL A O 1
ATOM 786 N N . PHE A 1 99 ? 2.722 -2.416 -10.299 1.00 80.06 99 PHE A N 1
ATOM 787 C CA . PHE A 1 99 ? 2.018 -1.241 -9.798 1.00 80.06 99 PHE A CA 1
ATOM 788 C C . PHE A 1 99 ? 3.036 -0.157 -9.435 1.00 80.06 99 PHE A C 1
ATOM 790 O O . PHE A 1 99 ? 4.041 -0.447 -8.785 1.00 80.06 99 PHE A O 1
ATOM 797 N N . LEU A 1 100 ? 2.744 1.082 -9.833 1.00 72.00 100 LEU A N 1
ATOM 798 C CA . LEU A 1 100 ? 3.521 2.280 -9.524 1.00 72.00 100 LEU A CA 1
ATOM 799 C C . LEU A 1 100 ? 2.557 3.372 -9.030 1.00 72.00 100 LEU A C 1
ATOM 801 O O . LEU A 1 100 ? 1.524 3.614 -9.655 1.00 72.00 100 LEU A O 1
ATOM 805 N N . ASP A 1 101 ? 2.886 4.004 -7.904 1.00 72.94 101 ASP A N 1
ATOM 806 C CA . ASP A 1 101 ? 2.222 5.212 -7.388 1.00 72.94 101 ASP A CA 1
ATOM 807 C C . ASP A 1 101 ? 2.687 6.475 -8.150 1.00 72.94 101 ASP A C 1
ATOM 809 O O . ASP A 1 101 ? 3.564 6.404 -9.012 1.00 72.94 101 ASP A O 1
ATOM 813 N N . ASP A 1 102 ? 2.114 7.642 -7.848 1.00 65.31 102 ASP A N 1
ATOM 814 C CA . ASP A 1 102 ? 2.354 8.890 -8.598 1.00 65.31 102 ASP A CA 1
ATOM 815 C C . ASP A 1 102 ? 3.703 9.614 -8.317 1.00 65.31 102 ASP A C 1
ATOM 817 O O . ASP A 1 102 ? 3.834 10.800 -8.627 1.00 65.31 102 ASP A O 1
ATOM 821 N N . ASP A 1 103 ? 4.719 8.935 -7.750 1.00 61.03 103 ASP A N 1
ATOM 822 C CA . ASP A 1 103 ? 5.896 9.584 -7.138 1.00 61.03 103 ASP A CA 1
ATOM 823 C C . ASP A 1 103 ? 7.297 8.830 -7.128 1.00 61.03 103 ASP A C 1
ATOM 825 O O . ASP A 1 103 ? 7.913 8.835 -6.060 1.00 61.03 103 ASP A O 1
ATOM 829 N N . ILE A 1 104 ? 7.849 8.194 -8.222 1.00 63.38 104 ILE A N 1
ATOM 830 C CA . ILE A 1 104 ? 8.894 7.082 -8.117 1.00 63.38 104 ILE A CA 1
ATOM 831 C C . ILE A 1 104 ? 10.159 6.875 -9.157 1.00 63.38 104 ILE A C 1
ATOM 833 O O . ILE A 1 104 ? 9.839 6.482 -10.274 1.00 63.38 104 ILE A O 1
ATOM 837 N N . VAL A 1 105 ? 11.540 6.955 -8.852 1.00 53.75 105 VAL A N 1
ATOM 838 C CA . VAL A 1 105 ? 12.881 6.489 -9.612 1.00 53.75 105 VAL A CA 1
ATOM 839 C C . VAL A 1 105 ? 14.415 5.967 -8.965 1.00 53.75 105 VAL A C 1
ATOM 841 O O . VAL A 1 105 ? 15.285 6.761 -9.255 1.00 53.75 105 VAL A O 1
ATOM 844 N N . VAL A 1 106 ? 15.097 4.905 -8.223 1.00 51.22 106 VAL A N 1
ATOM 845 C CA . VAL A 1 106 ? 15.181 3.708 -7.112 1.00 51.22 106 VAL A CA 1
ATOM 846 C C . VAL A 1 106 ? 16.259 3.876 -5.910 1.00 51.22 106 VAL A C 1
ATOM 848 O O . VAL A 1 106 ? 17.152 4.683 -6.082 1.00 51.22 106 VAL A O 1
ATOM 851 N N . GLN A 1 107 ? 16.258 3.116 -4.733 1.00 35.28 107 GLN A N 1
ATOM 852 C CA . GLN A 1 107 ? 17.331 3.034 -3.646 1.00 35.28 107 GLN A CA 1
ATOM 853 C C . GLN A 1 107 ? 17.121 2.919 -2.058 1.00 35.28 107 GLN A C 1
ATOM 855 O O . GLN A 1 107 ? 17.831 3.691 -1.431 1.00 35.28 107 GLN A O 1
ATOM 860 N N . THR A 1 108 ? 16.264 2.095 -1.360 1.00 42.16 108 THR A N 1
ATOM 861 C CA . THR A 1 108 ? 16.335 1.611 0.104 1.00 42.16 108 THR A CA 1
ATOM 862 C C . THR A 1 108 ? 14.998 1.324 0.919 1.00 42.16 108 THR A C 1
ATOM 864 O O . THR A 1 108 ? 13.912 1.368 0.340 1.00 42.16 108 THR A O 1
ATOM 867 N N . ASP A 1 109 ? 15.103 0.939 2.227 1.00 45.94 109 ASP A N 1
ATOM 868 C CA . ASP A 1 109 ? 14.211 0.245 3.237 1.00 45.94 109 ASP A CA 1
ATOM 869 C C . ASP A 1 109 ? 13.027 1.021 3.917 1.00 45.94 109 ASP A C 1
ATOM 871 O O . ASP A 1 109 ? 12.895 2.241 3.826 1.00 45.94 109 ASP A O 1
ATOM 875 N N . LEU A 1 110 ? 12.145 0.283 4.632 1.00 50.56 110 LEU A N 1
ATOM 876 C CA . LEU A 1 110 ? 10.884 0.712 5.268 1.00 50.56 110 LEU A CA 1
ATOM 877 C C . LEU A 1 110 ? 10.590 0.270 6.715 1.00 50.56 110 LEU A C 1
ATOM 879 O O . LEU A 1 110 ? 9.546 0.670 7.246 1.00 50.56 110 LEU A O 1
ATOM 883 N N . THR A 1 111 ? 11.434 -0.524 7.376 1.00 42.91 111 THR A N 1
ATOM 884 C CA . THR A 1 111 ? 11.121 -1.132 8.694 1.00 42.91 111 THR A CA 1
ATOM 885 C C . THR A 1 111 ? 10.466 -0.193 9.744 1.00 42.91 111 THR A C 1
ATOM 887 O O . THR A 1 111 ? 9.524 -0.626 10.413 1.00 42.91 111 THR A O 1
ATOM 890 N N . PRO A 1 112 ? 10.828 1.105 9.878 1.00 53.44 112 PRO A N 1
ATOM 891 C CA . PRO A 1 112 ? 10.185 2.021 10.832 1.00 53.44 112 PRO A CA 1
ATOM 892 C C . PRO A 1 112 ? 8.675 2.273 10.648 1.00 53.44 112 PRO A C 1
ATOM 894 O O . PRO A 1 112 ? 8.031 2.749 11.589 1.00 53.44 112 PRO A O 1
ATOM 897 N N . LEU A 1 113 ? 8.082 1.995 9.477 1.00 57.56 113 LEU A N 1
ATOM 898 C CA . LEU A 1 113 ? 6.696 2.397 9.192 1.00 57.56 113 LEU A CA 1
ATOM 899 C C . LEU A 1 113 ? 5.658 1.717 10.101 1.00 57.56 113 LEU A C 1
ATOM 901 O O . LEU A 1 113 ? 4.707 2.386 10.519 1.00 57.56 113 LEU A O 1
ATOM 905 N N . LEU A 1 114 ? 5.819 0.431 10.441 1.00 58.81 114 LEU A N 1
ATOM 906 C CA . LEU A 1 114 ? 4.794 -0.338 11.169 1.00 58.81 114 LEU A CA 1
ATOM 907 C C . LEU A 1 114 ? 4.422 0.329 12.506 1.00 58.81 114 LEU A C 1
ATOM 909 O O . LEU A 1 114 ? 3.243 0.557 12.790 1.00 58.81 114 LEU A O 1
ATOM 913 N N . LYS A 1 115 ? 5.446 0.750 13.263 1.00 64.00 115 LYS A N 1
ATOM 914 C CA . LYS A 1 115 ? 5.341 1.429 14.570 1.00 64.00 115 LYS A CA 1
ATOM 915 C C . LYS A 1 115 ? 4.651 2.798 14.506 1.00 64.00 115 LYS A C 1
ATOM 917 O O . LYS A 1 115 ? 4.189 3.285 15.533 1.00 64.00 115 LYS A O 1
ATOM 922 N N . SER A 1 116 ? 4.598 3.427 13.329 1.00 63.72 116 SER A N 1
ATOM 923 C CA . SER A 1 116 ? 3.984 4.751 13.130 1.00 63.72 116 SER A CA 1
ATOM 924 C C . SER A 1 116 ? 2.521 4.703 12.679 1.00 63.72 116 SER A C 1
ATOM 926 O O . SER A 1 116 ? 1.782 5.656 12.920 1.00 63.72 116 SER A O 1
ATOM 928 N N . TYR A 1 117 ? 2.095 3.599 12.053 1.00 67.56 117 TYR A N 1
ATOM 929 C CA . TYR A 1 117 ? 0.756 3.458 11.472 1.00 67.56 117 TYR A CA 1
ATOM 930 C C . TYR A 1 117 ? -0.216 2.633 12.323 1.00 67.56 117 TYR A C 1
ATOM 932 O O . TYR A 1 117 ? -1.420 2.882 12.251 1.00 67.56 117 TYR A O 1
ATOM 940 N N . LEU A 1 118 ? 0.268 1.678 13.124 1.00 79.06 118 LEU A N 1
ATOM 941 C CA . LEU A 1 118 ? -0.575 0.821 13.965 1.00 79.06 118 LEU A CA 1
ATOM 942 C C . LEU A 1 118 ? -0.507 1.223 15.444 1.00 79.06 118 LEU A C 1
ATOM 944 O O . LEU A 1 118 ? 0.564 1.486 15.991 1.00 79.06 118 LEU A O 1
ATOM 948 N N . ASN A 1 119 ? -1.657 1.232 16.122 1.00 81.25 119 ASN A N 1
ATOM 949 C CA . ASN A 1 119 ? -1.734 1.532 17.549 1.00 81.25 119 ASN A CA 1
ATOM 950 C C . ASN A 1 119 ? -1.352 0.305 18.391 1.00 81.25 119 ASN A C 1
ATOM 952 O O . ASN A 1 119 ? -2.217 -0.421 18.878 1.00 81.25 119 ASN A O 1
ATOM 956 N N . PHE A 1 120 ? -0.053 0.087 18.602 1.00 83.12 120 PHE A N 1
ATOM 957 C CA . PHE A 1 120 ? 0.462 -1.016 19.428 1.00 83.12 120 PHE A CA 1
ATOM 958 C C . PHE A 1 120 ? 0.077 -0.951 20.918 1.00 83.12 120 PHE A C 1
ATOM 960 O O . PHE A 1 120 ? 0.271 -1.932 21.629 1.00 83.12 120 PHE A O 1
ATOM 967 N N . SER A 1 121 ? -0.531 0.139 21.400 1.00 85.00 121 SER A N 1
ATOM 968 C CA . SER A 1 121 ? -1.175 0.161 22.724 1.00 85.00 121 SER A CA 1
ATOM 969 C C . SER A 1 121 ? -2.555 -0.515 22.731 1.00 85.00 121 SER A C 1
ATOM 971 O O . SER A 1 121 ? -3.108 -0.758 23.802 1.00 85.00 121 SER A O 1
ATOM 973 N N . HIS A 1 122 ? -3.144 -0.803 21.565 1.00 85.69 122 HIS A N 1
ATOM 974 C CA . HIS A 1 122 ? -4.444 -1.458 21.462 1.00 85.69 122 HIS A CA 1
ATOM 975 C C . HIS A 1 122 ? -4.302 -2.995 21.502 1.00 85.69 122 HIS A C 1
ATOM 977 O O . HIS A 1 122 ? -3.576 -3.550 20.669 1.00 85.69 122 HIS A O 1
ATOM 983 N N . PRO A 1 123 ? -5.031 -3.724 22.376 1.00 87.56 123 PRO A N 1
ATOM 984 C CA . PRO A 1 123 ? -4.856 -5.171 22.546 1.00 87.56 123 PRO A CA 1
ATOM 985 C C . PRO A 1 123 ? -5.013 -6.005 21.266 1.00 87.56 123 PRO A C 1
ATOM 987 O O . PRO A 1 123 ? -4.294 -6.984 21.086 1.00 87.56 123 PRO A O 1
ATOM 990 N N . LEU A 1 124 ? -5.912 -5.620 20.348 1.00 87.94 124 LEU A N 1
ATOM 991 C CA . LEU A 1 124 ? -6.069 -6.323 19.063 1.00 87.94 124 LEU A CA 1
ATOM 992 C C . LEU A 1 124 ? -4.876 -6.142 18.111 1.00 87.94 124 LEU A C 1
ATOM 994 O O . LEU A 1 124 ? -4.660 -7.012 17.276 1.00 87.94 124 LEU A O 1
ATOM 998 N N . ILE A 1 125 ? -4.103 -5.058 18.221 1.00 87.62 125 ILE A N 1
ATOM 999 C CA . ILE A 1 125 ? -2.883 -4.875 17.421 1.00 87.62 125 ILE A CA 1
ATOM 1000 C C . ILE A 1 125 ? -1.740 -5.657 18.071 1.00 87.62 125 ILE A C 1
ATOM 1002 O O . ILE A 1 125 ? -1.176 -6.546 17.440 1.00 87.62 125 ILE A O 1
ATOM 1006 N N . ALA A 1 126 ? -1.477 -5.412 19.359 1.00 87.00 126 ALA A N 1
ATOM 1007 C CA . ALA A 1 126 ? -0.388 -6.050 20.107 1.00 87.00 126 ALA A CA 1
ATOM 1008 C C . ALA A 1 126 ? -0.474 -7.588 20.174 1.00 87.00 126 ALA A C 1
ATOM 1010 O O . ALA A 1 126 ? 0.536 -8.252 20.380 1.00 87.00 126 ALA A O 1
ATOM 1011 N N . LYS A 1 127 ? -1.672 -8.167 20.009 1.00 89.75 127 LYS A N 1
ATOM 1012 C CA . LYS A 1 127 ? -1.877 -9.622 19.955 1.00 89.75 127 LYS A CA 1
ATOM 1013 C C . LYS A 1 127 ? -1.537 -10.254 18.595 1.00 89.75 127 LYS A C 1
ATOM 1015 O O . LYS A 1 127 ? -1.295 -11.456 18.558 1.00 89.75 127 LYS A O 1
ATOM 1020 N N . ASN A 1 128 ? -1.589 -9.498 17.495 1.00 87.25 128 ASN A N 1
A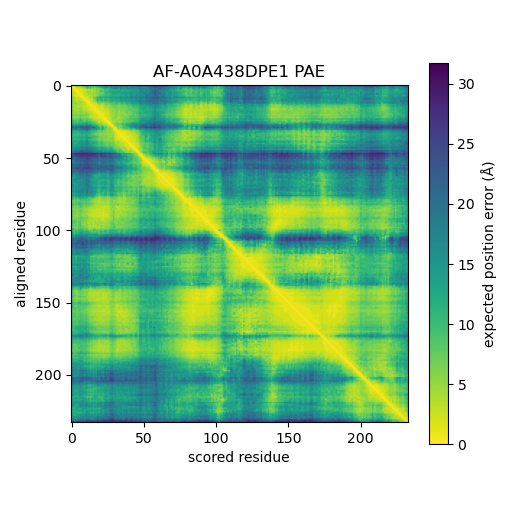TOM 1021 C CA . ASN A 1 128 ? -1.557 -10.058 16.135 1.00 87.25 128 ASN A CA 1
ATOM 1022 C C . ASN A 1 128 ? -0.341 -9.629 15.294 1.00 87.25 128 ASN A C 1
ATOM 1024 O O . ASN A 1 128 ? -0.129 -10.226 14.244 1.00 87.25 128 ASN A O 1
ATOM 1028 N N . PHE A 1 129 ? 0.443 -8.636 15.729 1.00 86.12 129 PHE A N 1
ATOM 1029 C CA . PHE A 1 129 ? 1.600 -8.114 14.986 1.00 86.12 129 PHE A CA 1
ATOM 1030 C C . PHE A 1 129 ? 2.768 -7.830 15.940 1.00 86.12 129 PHE A C 1
ATOM 1032 O O . PHE A 1 129 ? 2.543 -7.302 17.033 1.00 86.12 129 PHE A O 1
ATOM 1039 N N . ASP A 1 130 ? 4.005 -8.119 15.529 1.00 81.38 130 ASP A N 1
ATOM 1040 C CA . ASP A 1 130 ? 5.207 -7.660 16.242 1.00 81.38 130 ASP A CA 1
ATOM 1041 C C . ASP A 1 130 ? 5.588 -6.264 15.715 1.00 81.38 130 ASP A C 1
ATOM 1043 O O . ASP A 1 130 ? 5.755 -6.091 14.507 1.00 81.38 130 ASP A O 1
ATOM 1047 N N . PRO A 1 131 ? 5.753 -5.238 16.573 1.00 76.44 131 PRO A N 1
ATOM 1048 C CA . PRO A 1 131 ? 6.164 -3.908 16.127 1.00 76.44 131 PRO A CA 1
ATOM 1049 C C . PRO A 1 131 ? 7.526 -3.867 15.415 1.00 76.44 131 PRO A C 1
ATOM 1051 O O . PRO A 1 131 ? 7.835 -2.845 14.808 1.00 76.44 131 PRO A O 1
ATOM 1054 N N . ASN A 1 132 ? 8.356 -4.908 15.507 1.00 75.31 132 ASN A N 1
ATOM 1055 C CA . ASN A 1 132 ? 9.693 -4.984 14.910 1.00 75.31 132 ASN A CA 1
ATOM 1056 C C . ASN A 1 132 ? 9.743 -5.732 13.564 1.00 75.31 132 ASN A C 1
ATOM 1058 O O . ASN A 1 132 ? 10.822 -5.820 12.982 1.00 75.31 132 ASN A O 1
ATOM 1062 N N . GLU A 1 133 ? 8.619 -6.250 13.061 1.00 69.75 133 GLU A N 1
ATOM 1063 C CA . GLU A 1 133 ? 8.546 -6.847 11.721 1.00 69.75 133 GLU A CA 1
ATOM 1064 C C . GLU A 1 133 ? 8.743 -5.801 10.609 1.00 69.75 133 GLU A C 1
ATOM 1066 O O . GLU A 1 133 ? 8.323 -4.645 10.722 1.00 69.75 133 GLU A O 1
ATOM 1071 N N . CYS A 1 134 ? 9.360 -6.220 9.500 1.00 62.34 134 CYS A N 1
ATOM 1072 C CA . CYS A 1 134 ? 9.611 -5.351 8.354 1.00 62.34 134 CYS A CA 1
ATOM 1073 C C . CYS A 1 134 ? 8.298 -4.915 7.687 1.00 62.34 134 CYS A C 1
ATOM 1075 O O . CYS A 1 134 ? 7.538 -5.732 7.164 1.00 62.34 134 CYS A O 1
ATOM 1077 N N . ALA A 1 135 ? 8.052 -3.606 7.665 1.00 61.50 135 ALA A N 1
ATOM 1078 C CA . ALA A 1 135 ? 6.925 -3.016 6.960 1.00 61.50 135 ALA A CA 1
ATOM 1079 C C . ALA A 1 135 ? 7.146 -2.966 5.440 1.00 61.50 135 ALA A C 1
ATOM 1081 O O . ALA A 1 135 ? 8.269 -2.892 4.947 1.00 61.50 135 ALA A O 1
ATOM 1082 N N . TRP A 1 136 ? 6.044 -2.902 4.700 1.00 67.19 136 TRP A N 1
ATOM 1083 C CA . TRP A 1 136 ? 6.005 -2.775 3.244 1.00 67.19 136 TRP A CA 1
ATOM 1084 C C . TRP A 1 136 ? 5.069 -1.628 2.836 1.00 67.19 136 TRP A C 1
ATOM 1086 O O . TRP A 1 136 ? 4.149 -1.290 3.579 1.00 67.19 136 TRP A O 1
ATOM 1096 N N . ALA A 1 137 ? 5.276 -1.018 1.664 1.00 63.31 137 ALA A N 1
ATOM 1097 C CA . ALA A 1 137 ? 4.445 0.086 1.181 1.00 63.31 137 ALA A CA 1
ATOM 1098 C C . ALA A 1 137 ? 3.969 -0.108 -0.264 1.00 63.31 137 ALA A C 1
ATOM 1100 O O . ALA A 1 137 ? 4.685 -0.615 -1.124 1.00 63.31 137 ALA A O 1
ATOM 1101 N N . TYR A 1 138 ? 2.772 0.412 -0.549 1.00 61.12 138 TYR A N 1
ATOM 1102 C CA . TYR A 1 138 ? 2.089 0.314 -1.844 1.00 61.12 138 TYR A CA 1
ATOM 1103 C C . TYR A 1 138 ? 2.785 1.002 -3.044 1.00 61.12 138 TYR A C 1
ATOM 1105 O O . TYR A 1 138 ? 2.224 0.936 -4.131 1.00 61.12 138 TYR A O 1
ATOM 1113 N N . GLY A 1 139 ? 3.947 1.647 -2.872 1.00 65.88 139 GLY A N 1
ATOM 1114 C CA . GLY A 1 139 ? 4.624 2.489 -3.876 1.00 65.88 139 GLY A CA 1
ATOM 1115 C C . GLY A 1 139 ? 4.942 1.787 -5.202 1.00 65.88 139 GLY A C 1
ATOM 1116 O O . GLY A 1 139 ? 4.152 1.839 -6.141 1.00 65.88 139 GLY A O 1
ATOM 1117 N N . MET A 1 140 ? 6.111 1.150 -5.281 1.00 73.00 140 MET A N 1
ATOM 1118 C CA . MET A 1 140 ? 6.499 0.232 -6.357 1.00 73.00 140 MET A CA 1
ATOM 1119 C C . MET A 1 140 ? 6.197 -1.201 -5.930 1.00 73.00 140 MET A C 1
ATOM 1121 O O . MET A 1 140 ? 6.609 -1.603 -4.841 1.00 73.00 140 MET A O 1
ATOM 1125 N N . ASN A 1 141 ? 5.483 -1.965 -6.762 1.00 76.62 141 ASN A N 1
ATOM 1126 C CA . ASN A 1 141 ? 5.119 -3.346 -6.449 1.00 76.62 141 ASN A CA 1
ATOM 1127 C C . ASN A 1 141 ? 4.987 -4.267 -7.658 1.00 76.62 141 ASN A C 1
ATOM 1129 O O . ASN A 1 141 ? 4.532 -3.854 -8.719 1.00 76.62 141 ASN A O 1
ATOM 1133 N N . ILE A 1 142 ? 5.271 -5.554 -7.446 1.00 78.75 142 ILE A N 1
ATOM 1134 C CA . ILE A 1 142 ? 4.922 -6.640 -8.368 1.00 78.75 142 ILE A CA 1
ATOM 1135 C C . ILE A 1 142 ? 3.862 -7.502 -7.678 1.00 78.75 142 ILE A C 1
ATOM 1137 O O . ILE A 1 142 ? 4.173 -8.248 -6.752 1.00 78.75 142 ILE A O 1
ATOM 1141 N N . PHE A 1 143 ? 2.607 -7.402 -8.115 1.00 86.81 143 PHE A N 1
ATOM 1142 C CA . PHE A 1 143 ? 1.517 -8.210 -7.564 1.00 86.81 143 PHE A CA 1
ATOM 1143 C C . PHE A 1 143 ? 1.281 -9.449 -8.425 1.00 86.81 143 PHE A C 1
ATOM 1145 O O . PHE A 1 143 ? 0.982 -9.339 -9.615 1.00 86.81 143 PHE A O 1
ATOM 1152 N N . ASP A 1 144 ? 1.353 -10.627 -7.806 1.00 86.81 144 ASP A N 1
ATOM 1153 C CA . ASP A 1 144 ? 0.860 -11.872 -8.392 1.00 86.81 144 ASP A CA 1
ATOM 1154 C C . ASP A 1 144 ? -0.648 -11.990 -8.125 1.00 86.81 144 ASP A C 1
ATOM 1156 O O . ASP A 1 144 ? -1.092 -12.385 -7.046 1.00 86.81 144 ASP A O 1
ATOM 1160 N N . LEU A 1 145 ? -1.446 -11.576 -9.110 1.00 91.06 145 LEU A N 1
ATOM 1161 C CA . LEU A 1 145 ? -2.905 -11.601 -9.039 1.00 91.06 145 LEU A CA 1
ATOM 1162 C C . LEU A 1 145 ? -3.449 -13.035 -9.061 1.00 91.06 145 LEU A C 1
ATOM 1164 O O . LEU A 1 145 ? -4.526 -13.284 -8.523 1.00 91.06 145 LEU A O 1
ATOM 1168 N N . GLU A 1 146 ? -2.730 -13.991 -9.655 1.00 92.12 146 GLU A N 1
ATOM 1169 C CA . GLU A 1 146 ? -3.151 -15.393 -9.663 1.00 92.12 146 GLU A CA 1
ATOM 1170 C C . GLU A 1 146 ? -2.987 -16.041 -8.282 1.00 92.12 146 GLU A C 1
ATOM 1172 O O . GLU A 1 146 ? -3.882 -16.761 -7.833 1.00 92.12 146 GLU A O 1
ATOM 1177 N N . ALA A 1 147 ? -1.887 -15.748 -7.584 1.00 92.50 147 ALA A N 1
ATOM 1178 C CA . ALA A 1 147 ? -1.693 -16.119 -6.186 1.00 92.50 147 ALA A CA 1
ATOM 1179 C C . ALA A 1 147 ? -2.698 -15.393 -5.280 1.00 92.50 147 ALA A C 1
ATOM 1181 O O . ALA A 1 147 ? -3.405 -16.044 -4.514 1.00 92.50 147 ALA A O 1
ATOM 1182 N N . TRP A 1 148 ? -2.846 -14.070 -5.421 1.00 93.81 148 TRP A N 1
ATOM 1183 C CA . TRP A 1 148 ? -3.783 -13.258 -4.632 1.00 93.81 148 TRP A CA 1
ATOM 1184 C C . TRP A 1 148 ? -5.215 -13.809 -4.713 1.00 93.81 148 TRP A C 1
ATOM 1186 O O . TRP A 1 148 ? -5.827 -14.039 -3.669 1.00 93.81 148 TRP A O 1
ATOM 1196 N N . ARG A 1 149 ? -5.721 -14.150 -5.911 1.00 93.94 149 ARG A N 1
ATOM 1197 C CA . ARG A 1 149 ? -7.056 -14.769 -6.105 1.00 93.94 149 ARG A CA 1
ATOM 1198 C C . ARG A 1 149 ? -7.256 -16.111 -5.378 1.00 93.94 149 ARG A C 1
ATOM 1200 O O . ARG A 1 149 ? -8.398 -16.536 -5.226 1.00 93.94 149 ARG A O 1
ATOM 1207 N N . LYS A 1 150 ? -6.184 -16.767 -4.919 1.00 95.56 150 LYS A N 1
ATOM 1208 C CA . LYS A 1 150 ? -6.205 -18.027 -4.147 1.00 95.56 150 LYS A CA 1
ATOM 1209 C C . LYS A 1 150 ? -6.022 -17.816 -2.632 1.00 95.56 150 LYS A C 1
ATOM 1211 O O . LYS A 1 150 ? -6.105 -18.780 -1.876 1.00 95.56 150 LYS A O 1
ATOM 1216 N N . THR A 1 151 ? -5.785 -16.582 -2.181 1.00 94.81 151 THR A N 1
ATOM 1217 C CA . THR A 1 151 ? -5.615 -16.205 -0.761 1.00 94.81 151 THR A CA 1
ATOM 1218 C C . THR A 1 151 ? -6.865 -15.525 -0.186 1.00 94.81 151 THR A C 1
ATOM 1220 O O . THR A 1 151 ? -7.876 -15.346 -0.865 1.00 94.81 151 THR A O 1
ATOM 1223 N N . ASN A 1 152 ? -6.803 -15.112 1.082 1.00 94.62 152 ASN A N 1
ATOM 1224 C CA . ASN A 1 152 ? -7.834 -14.314 1.743 1.00 94.62 152 ASN A CA 1
ATOM 1225 C C . ASN A 1 152 ? -7.542 -12.796 1.767 1.00 94.62 152 ASN A C 1
ATOM 1227 O O . ASN A 1 152 ? -8.375 -12.076 2.310 1.00 94.62 152 ASN A O 1
ATOM 1231 N N . ILE A 1 153 ? -6.440 -12.298 1.178 1.00 93.88 153 ILE A N 1
ATOM 1232 C CA . ILE A 1 153 ? -5.934 -10.907 1.301 1.00 93.88 153 ILE A CA 1
ATOM 1233 C C . ILE A 1 153 ? -7.049 -9.843 1.249 1.00 93.88 153 ILE A C 1
ATOM 1235 O O . ILE A 1 153 ? -7.243 -9.102 2.215 1.00 93.88 153 ILE A O 1
ATOM 1239 N N . SER A 1 154 ? -7.850 -9.792 0.176 1.00 91.25 154 SER A N 1
ATOM 1240 C CA . SER A 1 154 ? -8.909 -8.772 0.038 1.00 91.25 154 SER A CA 1
ATOM 1241 C C . SER A 1 154 ? -10.024 -8.918 1.085 1.00 91.25 154 SER A C 1
ATOM 1243 O O . SER A 1 154 ? -10.567 -7.923 1.564 1.00 91.25 154 SER A O 1
ATOM 1245 N N . ARG A 1 155 ? -10.332 -10.149 1.521 1.00 91.75 155 ARG A N 1
ATOM 1246 C CA . ARG A 1 155 ? -11.271 -10.400 2.628 1.00 91.75 155 ARG A CA 1
ATOM 1247 C C . ARG A 1 155 ? -10.683 -9.922 3.956 1.00 91.75 155 ARG A C 1
ATOM 1249 O O . ARG A 1 155 ? -11.385 -9.254 4.707 1.00 91.75 155 ARG A O 1
ATOM 1256 N N . THR A 1 156 ? -9.412 -10.217 4.225 1.00 93.00 156 THR A N 1
ATOM 1257 C CA . THR A 1 156 ? -8.683 -9.768 5.421 1.00 93.00 156 THR A CA 1
ATOM 1258 C C . THR A 1 156 ? -8.677 -8.242 5.514 1.00 93.00 156 THR A C 1
ATOM 1260 O O . THR A 1 156 ? -9.035 -7.702 6.560 1.00 93.00 156 THR A O 1
ATOM 1263 N N . TYR A 1 157 ? -8.391 -7.545 4.409 1.00 91.19 157 TYR A N 1
ATOM 1264 C CA . TYR A 1 157 ? -8.458 -6.081 4.320 1.00 91.19 157 TYR A CA 1
ATOM 1265 C C . TYR A 1 157 ? -9.838 -5.535 4.704 1.00 91.19 157 TYR A C 1
ATOM 1267 O O . TYR A 1 157 ? -9.941 -4.662 5.565 1.00 91.19 157 TYR A O 1
ATOM 1275 N N . HIS A 1 158 ? -10.914 -6.054 4.099 1.00 88.56 158 HIS A N 1
ATOM 1276 C CA . HIS A 1 158 ? -12.273 -5.589 4.393 1.00 88.56 158 HIS A CA 1
ATOM 1277 C C . HIS A 1 158 ? -12.720 -5.921 5.824 1.00 88.56 158 HIS A C 1
ATOM 1279 O O . HIS A 1 158 ? -13.367 -5.085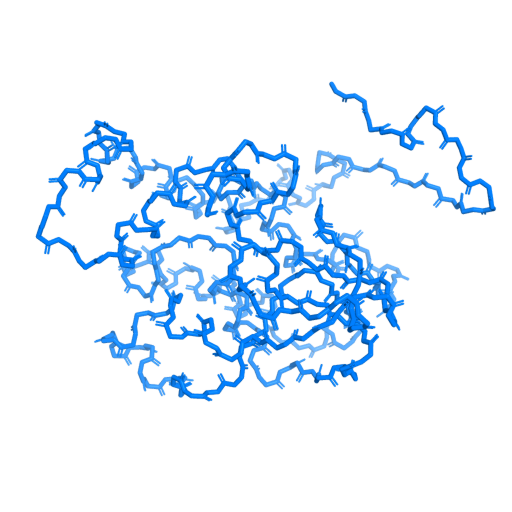 6.453 1.00 88.56 158 HIS A O 1
ATOM 1285 N N . SER A 1 159 ? -12.349 -7.089 6.359 1.00 90.75 159 SER A N 1
ATOM 1286 C CA . SER A 1 159 ? -12.623 -7.453 7.754 1.00 90.75 159 SER A CA 1
ATOM 1287 C C . SER A 1 159 ? -11.944 -6.492 8.728 1.00 90.75 159 SER A C 1
ATOM 1289 O O . SER A 1 159 ? -12.616 -5.922 9.581 1.00 90.75 159 SER A O 1
ATOM 1291 N N . TRP A 1 160 ? -10.640 -6.242 8.580 1.00 90.75 160 TRP A N 1
ATOM 1292 C CA . TRP A 1 160 ? -9.921 -5.325 9.470 1.00 90.75 160 TRP A CA 1
ATOM 1293 C C . TRP A 1 160 ? -10.377 -3.874 9.322 1.00 90.75 160 TRP A C 1
ATOM 1295 O O . TRP A 1 160 ? -10.464 -3.164 10.323 1.00 90.75 160 TRP A O 1
ATOM 1305 N N . LEU A 1 161 ? -10.728 -3.436 8.108 1.00 86.12 161 LEU A N 1
ATOM 1306 C CA . LEU A 1 161 ? -11.352 -2.131 7.886 1.00 86.12 161 LEU A CA 1
ATOM 1307 C C . LEU A 1 161 ? -12.648 -2.003 8.706 1.00 86.12 161 LEU A C 1
ATOM 1309 O O . LEU A 1 161 ? -12.828 -1.010 9.406 1.00 86.12 161 LEU A O 1
ATOM 1313 N N . GLN A 1 162 ? -13.502 -3.030 8.694 1.00 84.62 162 GLN A N 1
ATOM 1314 C CA . GLN A 1 162 ? -14.723 -3.079 9.504 1.00 84.62 162 GLN A CA 1
ATOM 1315 C C . GLN A 1 162 ? -14.442 -3.174 11.016 1.00 84.62 162 GLN A C 1
ATOM 1317 O O . GLN A 1 162 ? -15.133 -2.515 11.790 1.00 84.62 162 GLN A O 1
ATOM 1322 N N . GLU A 1 163 ? -13.409 -3.891 11.470 1.00 87.94 163 GLU A N 1
ATOM 1323 C CA . GLU A 1 163 ? -13.015 -3.871 12.892 1.00 87.94 163 GLU A CA 1
ATOM 1324 C C . GLU A 1 163 ? -12.519 -2.490 13.346 1.00 87.94 163 GLU A C 1
ATOM 1326 O O . GLU A 1 163 ? -12.879 -2.044 14.438 1.00 87.94 163 GLU A O 1
ATOM 1331 N N . ASN A 1 164 ? -11.771 -1.752 12.517 1.00 84.94 164 ASN A N 1
ATOM 1332 C CA . ASN A 1 164 ? -11.368 -0.386 12.866 1.00 84.94 164 ASN A CA 1
ATOM 1333 C C . ASN A 1 164 ? -12.564 0.581 12.879 1.00 84.94 164 ASN A C 1
ATOM 1335 O O . ASN A 1 164 ? -12.636 1.456 13.739 1.00 84.94 164 ASN A O 1
ATOM 1339 N N . LEU A 1 165 ? -13.548 0.388 11.991 1.00 80.25 165 LEU A N 1
ATOM 1340 C CA . LEU A 1 165 ? -14.810 1.137 12.025 1.00 80.25 165 LEU A CA 1
ATOM 1341 C C . LEU A 1 165 ? -15.637 0.838 13.283 1.00 80.25 165 LEU A C 1
ATOM 1343 O O . LEU A 1 165 ? -16.226 1.768 13.832 1.00 80.25 165 LEU A O 1
ATOM 1347 N N . LYS A 1 166 ? -15.683 -0.414 13.756 1.00 83.06 166 LYS A N 1
ATOM 1348 C CA . LYS A 1 166 ? -16.325 -0.786 15.035 1.00 83.06 166 LYS A CA 1
ATOM 1349 C C . LYS A 1 166 ? -15.581 -0.222 16.244 1.00 83.06 166 LYS A C 1
ATOM 1351 O O . LYS A 1 166 ? -16.211 0.135 17.229 1.00 83.06 166 LYS A O 1
ATOM 1356 N N . SER A 1 167 ? -14.257 -0.118 16.149 1.00 81.81 167 SER A N 1
ATOM 1357 C CA . SER A 1 167 ? -13.369 0.401 17.197 1.00 81.81 167 SER A CA 1
ATOM 1358 C C . SER A 1 167 ? -13.227 1.934 17.167 1.00 81.81 167 SER A C 1
ATOM 1360 O O . SER A 1 167 ? -12.247 2.457 17.692 1.00 81.81 167 SER A O 1
ATOM 1362 N N . ASP A 1 168 ? -14.138 2.648 16.491 1.00 76.44 168 ASP A N 1
ATOM 1363 C CA . ASP A 1 168 ? -14.123 4.108 16.286 1.00 76.44 168 ASP A CA 1
ATOM 1364 C C . ASP A 1 168 ? -12.742 4.686 15.902 1.00 76.44 168 ASP A C 1
ATOM 1366 O O . ASP A 1 168 ? -12.297 5.713 16.410 1.00 76.44 168 ASP A O 1
ATOM 1370 N N . LEU A 1 169 ? -12.068 4.018 14.955 1.00 74.81 169 LEU A N 1
ATOM 1371 C CA . LEU A 1 169 ? -10.764 4.398 14.387 1.00 74.81 169 LEU A CA 1
ATOM 1372 C C . LEU A 1 169 ? -9.597 4.401 15.401 1.00 74.81 169 LEU A C 1
ATOM 1374 O O . LEU A 1 169 ? -8.630 5.160 15.277 1.00 74.81 169 LEU A O 1
ATOM 1378 N N . SER A 1 170 ? -9.670 3.539 16.421 1.00 79.75 170 SER A N 1
ATOM 1379 C CA . SER A 1 170 ? -8.624 3.397 17.448 1.00 79.75 170 SER A CA 1
ATOM 1380 C C . SER A 1 170 ? -7.554 2.329 17.164 1.00 79.75 170 SER A C 1
ATOM 1382 O O . SER A 1 170 ? -6.512 2.356 17.824 1.00 79.75 170 SER A O 1
ATOM 1384 N N . LEU A 1 171 ? -7.738 1.426 16.186 1.00 82.88 171 LEU A N 1
ATOM 1385 C CA . LEU A 1 171 ? -6.721 0.419 15.806 1.00 82.88 171 LEU A CA 1
ATOM 1386 C C . LEU A 1 171 ? -5.601 1.057 14.972 1.00 82.88 171 LEU A C 1
ATOM 1388 O O . LEU A 1 171 ? -4.413 0.818 15.184 1.00 82.88 171 LEU A O 1
ATOM 1392 N N . TRP A 1 172 ? -6.007 1.918 14.047 1.00 82.69 172 TRP A N 1
ATOM 1393 C CA . TRP A 1 172 ? -5.197 2.935 13.390 1.00 82.69 172 TRP A CA 1
ATOM 1394 C C . TRP A 1 172 ? -6.107 4.126 13.126 1.00 82.69 172 TRP A C 1
ATOM 1396 O O . TRP A 1 172 ? -7.312 3.948 12.956 1.00 82.69 172 TRP A O 1
ATOM 1406 N N . GLN A 1 173 ? -5.540 5.329 13.038 1.00 68.50 173 GLN A N 1
ATOM 1407 C CA . GLN A 1 173 ? -6.335 6.502 12.690 1.00 68.50 173 GLN A CA 1
ATOM 1408 C C . GLN A 1 173 ? -6.877 6.362 11.263 1.00 68.50 173 GLN A C 1
ATOM 1410 O O . GLN A 1 173 ? -8.041 6.020 11.088 1.00 68.50 173 GLN A O 1
ATOM 1415 N N . LEU A 1 174 ? -6.060 6.628 10.236 1.00 65.75 174 LEU A N 1
ATOM 1416 C CA . LEU A 1 174 ? -6.556 6.863 8.875 1.00 65.75 174 LEU A CA 1
ATOM 1417 C C . LEU A 1 174 ? -5.582 6.413 7.775 1.00 65.75 174 LEU A C 1
ATOM 1419 O O . LEU A 1 174 ? -4.389 6.235 8.014 1.00 65.75 174 LEU A O 1
ATOM 1423 N N . GLY A 1 175 ? -6.107 6.253 6.556 1.00 71.19 175 GLY A N 1
ATOM 1424 C CA . GLY A 1 175 ? -5.351 5.881 5.354 1.00 71.19 175 GLY A CA 1
ATOM 1425 C C . GLY A 1 175 ? -5.472 4.409 4.934 1.00 71.19 175 GLY A C 1
ATOM 1426 O O . GLY A 1 175 ? -6.059 3.575 5.621 1.00 71.19 175 GLY A O 1
ATOM 1427 N N . THR A 1 176 ? -4.908 4.102 3.764 1.00 76.00 176 THR A N 1
ATOM 1428 C CA . THR A 1 176 ? -4.980 2.789 3.091 1.00 76.00 176 THR A CA 1
ATOM 1429 C C . THR A 1 176 ? -3.858 1.833 3.475 1.00 76.00 176 THR A C 1
ATOM 1431 O O . THR A 1 176 ? -4.036 0.620 3.390 1.00 76.00 176 THR A O 1
ATOM 1434 N N . LEU A 1 177 ? -2.709 2.373 3.891 1.00 77.31 177 LEU A N 1
ATOM 1435 C CA . LEU A 1 177 ? -1.520 1.600 4.234 1.00 77.31 177 LEU A CA 1
ATOM 1436 C C . LEU A 1 177 ? -1.696 0.715 5.486 1.00 77.31 177 LEU A C 1
ATOM 1438 O O . LEU A 1 177 ? -1.312 -0.448 5.395 1.00 77.31 177 LEU A O 1
ATOM 1442 N N . PRO A 1 178 ? -2.319 1.163 6.600 1.00 85.00 178 PRO A N 1
ATOM 1443 C CA . PRO A 1 178 ? -2.528 0.302 7.769 1.00 85.00 178 PRO A CA 1
ATOM 1444 C C . PRO A 1 178 ? -3.319 -0.995 7.479 1.00 85.00 178 PRO A C 1
ATOM 1446 O O . PRO A 1 178 ? -2.789 -2.068 7.770 1.00 85.00 178 PRO A O 1
ATOM 1449 N N . PRO A 1 179 ? -4.519 -0.977 6.848 1.00 86.62 179 PRO A N 1
ATOM 1450 C CA . PRO A 1 179 ? -5.210 -2.221 6.498 1.00 86.62 179 PRO A CA 1
ATOM 1451 C C . PRO A 1 179 ? -4.496 -3.001 5.382 1.00 86.62 179 PRO A C 1
ATOM 1453 O O . PRO A 1 179 ? -4.677 -4.211 5.288 1.00 86.62 179 PRO A O 1
ATOM 1456 N N . GLY A 1 180 ? -3.670 -2.345 4.558 1.00 86.62 180 GLY A N 1
ATOM 1457 C CA . GLY A 1 180 ? -2.827 -3.003 3.557 1.00 86.62 180 GLY A CA 1
ATOM 1458 C C . GLY A 1 180 ? -1.714 -3.847 4.175 1.00 86.62 180 GLY A C 1
ATOM 1459 O O . GLY A 1 180 ? -1.619 -5.032 3.874 1.00 86.62 180 GLY A O 1
ATOM 1460 N N . LEU A 1 181 ? -0.932 -3.264 5.090 1.00 83.81 181 LEU A N 1
ATOM 1461 C CA . LEU A 1 181 ? 0.090 -3.960 5.886 1.00 83.81 181 LEU A CA 1
ATOM 1462 C C . LEU A 1 181 ? -0.485 -5.210 6.564 1.00 83.81 181 LEU A C 1
ATOM 1464 O O . LEU A 1 181 ? 0.105 -6.282 6.496 1.00 83.81 181 LEU A O 1
ATOM 1468 N N . ILE A 1 182 ? -1.674 -5.074 7.157 1.00 89.06 182 ILE A N 1
ATOM 1469 C CA . ILE A 1 182 ? -2.387 -6.175 7.809 1.00 89.06 182 ILE A CA 1
ATOM 1470 C C . ILE A 1 182 ? -2.842 -7.242 6.799 1.00 89.06 182 ILE A C 1
ATOM 1472 O O . ILE A 1 182 ? -2.687 -8.434 7.045 1.00 89.06 182 ILE A O 1
ATOM 1476 N N . ALA A 1 183 ? -3.413 -6.837 5.662 1.00 91.19 183 ALA A N 1
ATOM 1477 C CA . ALA A 1 183 ? -3.958 -7.762 4.667 1.00 91.19 183 ALA A CA 1
ATOM 1478 C C . ALA A 1 183 ? -2.891 -8.570 3.916 1.00 91.19 183 ALA A C 1
ATOM 1480 O O . ALA A 1 183 ? -3.176 -9.687 3.492 1.00 91.19 183 ALA A O 1
ATOM 1481 N N . PHE A 1 184 ? -1.694 -8.004 3.747 1.00 87.69 184 PHE A N 1
ATOM 1482 C CA . PHE A 1 184 ? -0.553 -8.627 3.074 1.00 87.69 184 PHE A CA 1
ATOM 1483 C C . PHE A 1 184 ? 0.457 -9.272 4.045 1.00 87.69 184 PHE A C 1
ATOM 1485 O O . PHE A 1 184 ? 1.486 -9.785 3.602 1.00 87.69 184 PHE A O 1
ATOM 1492 N N . HIS A 1 185 ? 0.181 -9.285 5.354 1.00 85.38 185 HIS A N 1
ATOM 1493 C CA . HIS A 1 185 ? 1.025 -9.964 6.344 1.00 85.38 185 HIS A CA 1
ATOM 1494 C C . HIS A 1 185 ? 1.195 -11.452 5.989 1.00 85.38 185 HIS A C 1
ATOM 1496 O O . HIS A 1 185 ? 0.240 -12.113 5.585 1.00 85.38 185 HIS A O 1
ATOM 1502 N N . GLY A 1 186 ? 2.429 -11.961 6.044 1.00 83.69 186 GLY A N 1
ATOM 1503 C CA . GLY A 1 186 ? 2.768 -13.318 5.588 1.00 83.69 186 GLY A CA 1
ATOM 1504 C C . GLY A 1 186 ? 2.665 -13.566 4.069 1.00 83.69 186 GLY A C 1
ATOM 1505 O O . GLY A 1 186 ? 2.872 -14.697 3.628 1.00 83.69 186 GLY A O 1
ATOM 1506 N N . HIS A 1 187 ? 2.361 -12.544 3.259 1.00 85.06 187 HIS A N 1
ATOM 1507 C CA . HIS A 1 187 ? 2.162 -12.649 1.804 1.00 85.06 187 HIS A CA 1
ATOM 1508 C C . HIS A 1 187 ? 3.079 -11.732 0.968 1.00 85.06 187 HIS A C 1
ATOM 1510 O O . HIS A 1 187 ? 2.970 -11.712 -0.258 1.00 85.06 187 HIS A O 1
ATOM 1516 N N . VAL A 1 188 ? 3.990 -10.986 1.603 1.00 83.50 188 VAL A N 1
ATOM 1517 C CA . VAL A 1 188 ? 5.008 -10.165 0.924 1.00 83.50 188 VAL A CA 1
ATOM 1518 C C . VAL A 1 188 ? 6.319 -10.940 0.795 1.00 83.50 188 VAL A C 1
ATOM 1520 O O . VAL A 1 188 ? 6.795 -11.538 1.758 1.00 83.50 188 VAL A O 1
ATOM 1523 N N . HIS A 1 189 ? 6.943 -10.854 -0.379 1.00 77.31 189 HIS A N 1
ATOM 1524 C CA . HIS A 1 189 ? 8.345 -11.212 -0.579 1.00 77.31 189 HIS A CA 1
ATOM 1525 C C . HIS A 1 189 ? 9.157 -9.941 -0.835 1.00 77.31 189 HIS A C 1
ATOM 1527 O O . HIS A 1 189 ? 8.730 -9.072 -1.595 1.00 77.31 189 HIS A O 1
ATOM 1533 N N . VAL A 1 190 ? 10.325 -9.833 -0.202 1.00 72.56 190 VAL A N 1
ATOM 1534 C CA . VAL A 1 190 ? 11.260 -8.728 -0.438 1.00 72.56 190 VAL A CA 1
ATOM 1535 C C . VAL A 1 190 ? 11.853 -8.888 -1.839 1.00 72.56 190 VAL A C 1
ATOM 1537 O O . VAL A 1 190 ? 12.458 -9.915 -2.142 1.00 72.56 190 VAL A O 1
ATOM 1540 N N . ILE A 1 191 ? 11.656 -7.883 -2.694 1.00 68.00 191 ILE A N 1
ATOM 1541 C CA . ILE A 1 191 ? 12.411 -7.748 -3.945 1.00 68.00 191 ILE A CA 1
ATOM 1542 C C . ILE A 1 191 ? 13.800 -7.194 -3.631 1.00 68.00 191 ILE A C 1
ATOM 1544 O O . ILE A 1 191 ? 13.965 -6.475 -2.647 1.00 68.00 191 ILE A O 1
ATOM 1548 N N . ASP A 1 192 ? 14.786 -7.535 -4.460 1.00 65.75 192 ASP A N 1
ATOM 1549 C CA . ASP A 1 192 ? 16.176 -7.125 -4.253 1.00 65.75 192 ASP A CA 1
ATOM 1550 C C . ASP A 1 192 ? 16.283 -5.600 -4.012 1.00 65.75 192 ASP A C 1
ATOM 1552 O O . ASP A 1 192 ? 15.642 -4.832 -4.748 1.00 65.75 192 ASP A O 1
ATOM 1556 N N . PRO A 1 193 ? 17.102 -5.147 -3.041 1.00 64.69 193 PRO A N 1
ATOM 1557 C CA . PRO A 1 193 ? 17.609 -3.778 -2.922 1.00 64.69 193 PRO A CA 1
ATOM 1558 C C . PRO A 1 193 ? 18.392 -3.226 -4.142 1.00 64.69 193 PRO A C 1
ATOM 1560 O O . PRO A 1 193 ? 19.290 -2.408 -3.991 1.00 64.69 193 PRO A O 1
ATOM 1563 N N . PHE A 1 194 ? 17.972 -3.594 -5.353 1.00 63.16 194 PHE A N 1
ATOM 1564 C CA . PHE A 1 194 ? 18.196 -2.938 -6.640 1.00 63.16 194 PHE A CA 1
ATOM 1565 C C . PHE A 1 194 ? 16.886 -2.379 -7.263 1.00 63.16 194 PHE A C 1
ATOM 1567 O O . PHE A 1 194 ? 16.944 -1.700 -8.284 1.00 63.16 194 PHE A O 1
ATOM 1574 N N . TRP A 1 195 ? 15.686 -2.624 -6.691 1.00 59.88 195 TRP A N 1
ATOM 1575 C CA . TRP A 1 195 ? 14.392 -2.355 -7.377 1.00 59.88 195 TRP A CA 1
ATOM 1576 C C . TRP A 1 195 ? 13.383 -1.363 -6.720 1.00 59.88 195 TRP A C 1
ATOM 1578 O O . TRP A 1 195 ? 12.348 -1.108 -7.333 1.00 59.88 195 TRP A O 1
ATOM 1588 N N . HIS A 1 196 ? 13.642 -0.729 -5.559 1.00 64.81 196 HIS A N 1
ATOM 1589 C CA . HIS A 1 196 ? 12.779 0.347 -4.974 1.00 64.81 196 HIS A CA 1
ATOM 1590 C C . HIS A 1 196 ? 13.592 1.349 -4.093 1.00 64.81 196 HIS A C 1
ATOM 1592 O O . HIS A 1 196 ? 14.423 0.878 -3.321 1.00 64.81 196 HIS A O 1
ATOM 1598 N N . MET A 1 197 ? 13.423 2.695 -4.175 1.00 62.19 197 MET A N 1
ATOM 1599 C CA . MET A 1 197 ? 13.821 3.632 -3.060 1.00 62.19 197 MET A CA 1
ATOM 1600 C C . MET A 1 197 ? 12.597 3.960 -2.278 1.00 62.19 197 MET A C 1
ATOM 1602 O O . MET A 1 197 ? 11.576 4.224 -2.897 1.00 62.19 197 MET A O 1
ATOM 1606 N N . LEU A 1 198 ? 12.770 4.124 -0.978 1.00 65.06 198 LEU A N 1
ATOM 1607 C CA . LEU A 1 198 ? 11.998 5.051 -0.179 1.00 65.06 198 LEU A CA 1
ATOM 1608 C C . LEU A 1 198 ? 12.994 5.837 0.690 1.00 65.06 198 LEU A C 1
ATOM 1610 O O . LEU A 1 198 ? 14.057 5.323 1.024 1.00 65.06 198 LEU A O 1
ATOM 1614 N N . GLY A 1 199 ? 12.683 7.086 1.030 1.00 60.25 199 GLY A N 1
ATOM 1615 C CA . GLY A 1 199 ? 13.519 7.903 1.914 1.00 60.25 199 GLY A CA 1
ATOM 1616 C C . GLY A 1 199 ? 13.582 9.386 1.564 1.00 60.25 199 GLY A C 1
ATOM 1617 O O . GLY A 1 199 ? 13.539 10.203 2.477 1.00 60.25 199 GLY A O 1
ATOM 1618 N N . LEU A 1 200 ? 13.616 9.767 0.281 1.00 63.69 200 LEU A N 1
ATOM 1619 C CA . LEU A 1 200 ? 13.995 11.138 -0.116 1.00 63.69 200 LEU A CA 1
ATOM 1620 C C . LEU A 1 200 ? 13.064 12.263 0.365 1.00 63.69 200 LEU A C 1
ATOM 1622 O O . LEU A 1 200 ? 13.475 13.414 0.395 1.00 63.69 200 LEU A O 1
ATOM 1626 N N . GLY A 1 201 ? 11.825 11.966 0.771 1.00 60.72 201 GLY A N 1
ATOM 1627 C CA . GLY A 1 201 ? 10.947 12.955 1.407 1.00 60.72 201 GLY A CA 1
ATOM 1628 C C . GLY A 1 201 ? 11.107 13.074 2.932 1.00 60.72 201 GLY A C 1
ATOM 1629 O O . GLY A 1 201 ? 10.250 13.716 3.556 1.00 60.72 201 GLY A O 1
ATOM 1630 N N . TYR A 1 202 ? 12.122 12.413 3.510 1.00 59.00 202 TYR A N 1
ATOM 1631 C CA . TYR A 1 202 ? 12.346 12.194 4.949 1.00 59.00 202 TYR A CA 1
ATOM 1632 C C . TYR A 1 202 ? 13.819 12.024 5.404 1.00 59.00 202 TYR A C 1
ATOM 1634 O O . TYR A 1 202 ? 14.041 12.020 6.613 1.00 59.00 202 TYR A O 1
ATOM 1642 N N . GLN A 1 203 ? 14.790 11.791 4.510 1.00 59.06 203 GLN A N 1
ATOM 1643 C CA . GLN A 1 203 ? 16.172 11.409 4.854 1.00 59.06 203 GLN A CA 1
ATOM 1644 C C . GLN A 1 203 ? 17.203 12.417 4.332 1.00 59.06 203 GLN A C 1
ATOM 1646 O O . GLN A 1 203 ? 17.201 12.742 3.149 1.00 59.06 203 GLN A O 1
ATOM 1651 N N . ASP A 1 204 ? 18.146 12.807 5.191 1.00 58.69 204 ASP A N 1
ATOM 1652 C CA . ASP A 1 204 ? 19.188 13.800 4.874 1.00 58.69 204 ASP A CA 1
ATOM 1653 C C . ASP A 1 204 ? 20.471 13.189 4.268 1.00 58.69 204 ASP A C 1
ATOM 1655 O O . ASP A 1 204 ? 21.400 13.912 3.915 1.00 58.69 204 ASP A O 1
ATOM 1659 N N . ASN A 1 205 ? 20.570 11.854 4.209 1.00 60.47 205 ASN A N 1
ATOM 1660 C CA . ASN A 1 205 ? 21.851 11.135 4.113 1.00 60.47 205 ASN A CA 1
ATOM 1661 C C . ASN A 1 205 ? 21.905 10.074 2.990 1.00 60.47 205 ASN A C 1
ATOM 1663 O O . ASN A 1 205 ? 22.620 9.078 3.106 1.00 60.47 205 ASN A O 1
ATOM 1667 N N . THR A 1 206 ? 21.137 10.259 1.917 1.00 66.12 206 THR A N 1
ATOM 1668 C CA . THR A 1 206 ? 21.211 9.432 0.698 1.00 66.12 206 THR A CA 1
ATOM 1669 C C . THR A 1 206 ? 22.296 9.975 -0.234 1.00 66.12 206 THR A C 1
ATOM 1671 O O . THR A 1 206 ? 22.324 11.181 -0.483 1.00 66.12 206 THR A O 1
ATOM 1674 N N . SER A 1 207 ? 23.190 9.133 -0.769 1.00 71.94 207 SER A N 1
ATOM 1675 C CA . SER A 1 207 ? 24.224 9.617 -1.694 1.00 71.94 207 SER A CA 1
ATOM 1676 C C . SER A 1 207 ? 23.718 9.700 -3.137 1.00 71.94 207 SER A C 1
ATOM 1678 O O . SER A 1 207 ? 22.801 8.984 -3.545 1.00 71.94 207 SER A O 1
ATOM 1680 N N . LEU A 1 208 ? 24.356 10.560 -3.940 1.00 76.69 208 LEU A N 1
ATOM 1681 C CA . LEU A 1 208 ? 24.067 10.661 -5.373 1.00 76.69 208 LEU A CA 1
ATOM 1682 C C . LEU A 1 208 ? 24.336 9.333 -6.101 1.00 76.69 208 LEU A C 1
ATOM 1684 O O . LEU A 1 208 ? 23.558 8.959 -6.968 1.00 76.69 208 LEU A O 1
ATOM 1688 N N . ALA A 1 209 ? 25.383 8.598 -5.714 1.00 77.75 209 ALA A N 1
ATOM 1689 C CA . ALA A 1 209 ? 25.742 7.327 -6.343 1.00 77.75 209 ALA A CA 1
ATOM 1690 C C . ALA A 1 209 ? 24.683 6.233 -6.111 1.00 77.75 209 ALA A C 1
ATOM 1692 O O . ALA A 1 209 ? 24.400 5.455 -7.023 1.00 77.75 209 ALA A O 1
ATOM 1693 N N . ASP A 1 210 ? 24.057 6.202 -4.927 1.00 71.25 210 ASP A N 1
ATOM 1694 C CA . ASP A 1 210 ? 22.954 5.275 -4.639 1.00 71.25 210 ASP A CA 1
ATOM 1695 C C . ASP A 1 210 ? 21.764 5.562 -5.570 1.00 71.25 210 ASP A C 1
ATOM 1697 O O . ASP A 1 210 ? 21.234 4.652 -6.207 1.00 71.25 210 ASP A O 1
ATOM 1701 N N . ALA A 1 211 ? 21.399 6.843 -5.705 1.00 71.12 211 ALA A N 1
ATOM 1702 C CA . ALA A 1 211 ? 20.309 7.307 -6.563 1.00 71.12 211 ALA A CA 1
ATOM 1703 C C . ALA A 1 211 ? 20.595 7.146 -8.072 1.00 71.12 211 ALA A C 1
ATOM 1705 O O . ALA A 1 211 ? 19.686 6.834 -8.836 1.00 71.12 211 ALA A O 1
ATOM 1706 N N . GLU A 1 212 ? 21.841 7.330 -8.520 1.00 74.25 212 GLU A N 1
ATOM 1707 C CA . GLU A 1 212 ? 22.248 7.118 -9.919 1.00 74.25 212 GLU A CA 1
ATOM 1708 C C . GLU A 1 212 ? 22.237 5.638 -10.319 1.00 74.25 212 GLU A C 1
ATOM 1710 O O . GLU A 1 212 ? 22.000 5.313 -11.483 1.00 74.25 212 GLU A O 1
ATOM 1715 N N . SER A 1 213 ? 22.465 4.725 -9.370 1.00 70.50 213 SER A N 1
ATOM 1716 C CA . SER A 1 213 ? 22.557 3.288 -9.651 1.00 70.50 213 SER A CA 1
ATOM 1717 C C . SER A 1 213 ? 21.225 2.625 -10.047 1.00 70.50 213 SER A C 1
ATOM 1719 O O . SER A 1 213 ? 21.206 1.420 -10.309 1.00 70.50 213 SER A O 1
ATOM 1721 N N . ALA A 1 214 ? 20.102 3.365 -10.056 1.00 65.56 214 ALA A N 1
ATOM 1722 C CA . ALA A 1 214 ? 18.803 2.757 -9.783 1.00 65.56 214 ALA A CA 1
ATOM 1723 C C . ALA A 1 214 ? 17.548 3.564 -10.263 1.00 65.56 214 ALA A C 1
ATOM 1725 O O . ALA A 1 214 ? 17.469 4.767 -10.065 1.00 65.56 214 ALA A O 1
ATOM 1726 N N . GLY A 1 215 ? 16.501 2.911 -10.832 1.00 59.34 215 GLY A N 1
ATOM 1727 C CA . GLY A 1 215 ? 15.378 3.561 -11.574 1.00 59.34 215 GLY A CA 1
ATOM 1728 C C . GLY A 1 215 ? 13.870 3.543 -11.124 1.00 59.34 215 GLY A C 1
ATOM 1729 O O . GLY A 1 215 ? 13.025 3.663 -12.003 1.00 59.34 215 GLY A O 1
ATOM 1730 N N . VAL A 1 216 ? 13.486 3.400 -9.833 1.00 63.66 216 VAL A N 1
ATOM 1731 C CA . VAL A 1 216 ? 12.134 3.385 -9.146 1.00 63.66 216 VAL A CA 1
ATOM 1732 C C . VAL A 1 216 ? 12.137 3.824 -7.591 1.00 63.66 216 VAL A C 1
ATOM 1734 O O . VAL A 1 216 ? 11.858 3.037 -6.694 1.00 63.66 216 VAL A O 1
ATOM 1737 N N . ILE A 1 217 ? 12.500 5.087 -7.245 1.00 65.19 217 ILE A N 1
ATOM 1738 C CA . ILE A 1 217 ? 12.772 5.946 -6.039 1.00 65.19 217 ILE A CA 1
ATOM 1739 C C . ILE A 1 217 ? 11.470 6.641 -5.679 1.00 65.19 217 ILE A C 1
ATOM 1741 O O . ILE A 1 217 ? 11.143 7.692 -6.229 1.00 65.19 217 ILE A O 1
ATOM 1745 N N . HIS A 1 218 ? 10.795 6.155 -4.668 1.00 71.75 218 HIS A N 1
ATOM 1746 C CA . HIS A 1 218 ? 9.676 6.845 -4.080 1.00 71.75 218 HIS A CA 1
ATOM 1747 C C . HIS A 1 218 ? 10.157 8.127 -3.375 1.00 71.75 218 HIS A C 1
ATOM 1749 O O . HIS A 1 218 ? 10.854 8.065 -2.361 1.00 71.75 218 HIS A O 1
ATOM 1755 N N . PHE A 1 219 ? 9.712 9.297 -3.840 1.00 65.31 219 PHE A N 1
ATOM 1756 C CA . PHE A 1 219 ? 9.736 10.531 -3.042 1.00 65.31 219 PHE A CA 1
ATOM 1757 C C . PHE A 1 219 ? 8.599 10.487 -2.005 1.00 65.31 219 PHE A C 1
ATOM 1759 O O . PHE A 1 219 ? 7.690 11.328 -1.992 1.00 65.31 219 PHE A O 1
ATOM 1766 N N . ASN A 1 220 ? 8.604 9.451 -1.159 1.00 63.28 220 ASN A N 1
ATOM 1767 C CA . ASN A 1 220 ? 7.667 9.315 -0.054 1.00 63.28 220 ASN A CA 1
ATOM 1768 C C . ASN A 1 220 ? 8.047 10.309 1.045 1.00 63.28 220 ASN A C 1
ATOM 1770 O O . ASN A 1 220 ? 9.174 10.318 1.529 1.00 63.28 220 ASN A O 1
ATOM 1774 N N . GLY A 1 221 ? 7.084 11.128 1.460 1.00 63.25 221 GLY A N 1
ATOM 1775 C CA . GLY A 1 221 ? 7.254 12.070 2.559 1.00 63.25 221 GLY A CA 1
ATOM 1776 C C . GLY A 1 221 ? 6.824 13.483 2.218 1.00 63.25 221 GLY A C 1
ATOM 1777 O O . GLY A 1 221 ? 5.875 13.682 1.454 1.00 63.25 221 GLY A O 1
ATOM 1778 N N . ARG A 1 222 ? 7.468 14.454 2.869 1.00 64.00 222 ARG A N 1
ATOM 1779 C CA . ARG A 1 222 ? 7.076 15.872 2.832 1.00 64.00 222 ARG A CA 1
ATOM 1780 C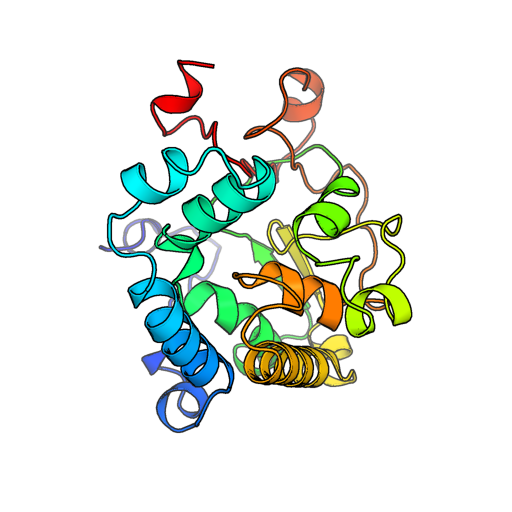 C . ARG A 1 222 ? 7.988 16.697 1.928 1.00 64.00 222 ARG A C 1
ATOM 1782 O O . ARG A 1 222 ? 7.470 17.495 1.154 1.00 64.00 222 ARG A O 1
ATOM 1789 N N . ALA A 1 223 ? 9.298 16.456 1.969 1.00 65.12 223 ALA A N 1
ATOM 1790 C CA . ALA A 1 223 ? 10.285 17.108 1.108 1.00 65.12 223 ALA A CA 1
ATOM 1791 C C . ALA A 1 223 ? 10.269 16.517 -0.320 1.00 65.12 223 ALA A C 1
ATOM 1793 O O . ALA A 1 223 ? 11.167 15.793 -0.735 1.00 65.12 223 ALA A O 1
ATOM 1794 N N . LYS A 1 224 ? 9.202 16.781 -1.081 1.00 70.75 224 LYS A N 1
ATOM 1795 C CA . LYS A 1 224 ? 9.132 16.438 -2.513 1.00 70.75 224 LYS A CA 1
ATOM 1796 C C . LYS A 1 224 ? 9.730 17.590 -3.330 1.00 70.75 224 LYS A C 1
ATOM 1798 O O . LYS A 1 224 ? 9.291 18.717 -3.118 1.00 70.75 224 LYS A O 1
ATOM 1803 N N . PRO A 1 225 ? 10.635 17.357 -4.300 1.00 66.56 225 PRO A N 1
ATOM 1804 C CA . PRO A 1 225 ? 11.365 18.428 -4.996 1.00 66.56 225 PRO A CA 1
ATOM 1805 C C . PRO A 1 225 ? 10.493 19.326 -5.894 1.00 66.56 225 PRO A C 1
ATOM 1807 O O . PRO A 1 225 ? 10.963 20.334 -6.408 1.00 66.56 225 PRO A O 1
ATOM 1810 N N . TRP A 1 226 ? 9.212 18.988 -6.071 1.00 71.56 226 TRP A N 1
ATOM 1811 C CA . TRP A 1 226 ? 8.197 19.822 -6.723 1.00 71.56 226 TRP A CA 1
ATOM 1812 C C . TRP A 1 226 ? 7.295 20.593 -5.734 1.00 71.56 226 TRP A C 1
ATOM 1814 O O . TRP A 1 226 ? 6.239 21.088 -6.123 1.00 71.56 226 TRP A O 1
ATOM 1824 N N . LEU A 1 227 ? 7.681 20.678 -4.456 1.00 61.94 227 LEU A N 1
ATOM 1825 C CA . LEU A 1 227 ? 7.016 21.454 -3.404 1.00 61.94 227 LEU A CA 1
ATOM 1826 C C . LEU A 1 227 ? 8.035 22.372 -2.710 1.00 61.94 227 LEU A C 1
ATOM 1828 O O . LEU A 1 227 ? 9.124 21.929 -2.355 1.00 61.94 227 LEU A O 1
ATOM 1832 N N . GLU A 1 228 ? 7.655 23.622 -2.436 1.00 57.34 228 GLU A N 1
ATOM 1833 C CA . GLU A 1 228 ? 8.533 24.654 -1.843 1.00 57.34 228 GLU A CA 1
ATOM 1834 C C . GLU A 1 228 ? 9.201 24.217 -0.525 1.00 57.34 228 GLU A C 1
ATOM 1836 O O . GLU A 1 228 ? 10.349 24.562 -0.259 1.00 57.34 228 GLU A O 1
ATOM 1841 N N . ILE A 1 229 ? 8.520 23.382 0.268 1.00 57.28 229 ILE A N 1
ATOM 1842 C CA . ILE A 1 229 ? 9.023 22.832 1.537 1.00 57.28 229 ILE A CA 1
ATOM 1843 C C . ILE A 1 229 ? 10.352 22.060 1.398 1.00 57.28 229 ILE A C 1
ATOM 1845 O O . ILE A 1 229 ? 11.129 22.024 2.349 1.00 57.28 229 ILE A O 1
ATOM 1849 N N . ALA A 1 230 ? 10.648 21.486 0.225 1.00 56.94 230 ALA A N 1
ATOM 1850 C CA . ALA A 1 230 ? 11.910 20.786 -0.032 1.00 56.94 230 ALA A CA 1
ATOM 1851 C C . ALA A 1 230 ? 13.121 21.725 -0.198 1.00 56.94 230 ALA A C 1
ATOM 1853 O O . ALA A 1 230 ? 14.254 21.261 -0.158 1.00 56.94 230 ALA A O 1
ATOM 1854 N N . PHE A 1 231 ? 12.899 23.035 -0.357 1.00 56.81 231 PHE A N 1
ATOM 1855 C CA . PHE A 1 231 ? 13.949 24.058 -0.467 1.00 56.81 231 PHE A CA 1
ATOM 1856 C C . PHE A 1 231 ? 14.118 24.876 0.829 1.00 56.81 231 PHE A C 1
ATOM 1858 O O . PHE A 1 231 ? 14.828 25.883 0.853 1.00 56.81 231 PHE A O 1
ATOM 1865 N N . HIS A 1 232 ? 13.436 24.461 1.902 1.00 51.88 232 HIS A N 1
ATOM 1866 C CA . HIS A 1 232 ? 13.397 25.114 3.216 1.00 51.88 232 HIS A CA 1
ATOM 1867 C C . HIS A 1 232 ? 13.590 24.110 4.371 1.00 51.88 232 HIS A C 1
ATOM 1869 O O . HIS A 1 232 ? 13.083 24.330 5.473 1.00 51.88 232 HIS A O 1
ATOM 1875 N N . SER A 1 233 ? 14.268 22.992 4.087 1.00 47.53 233 SER A N 1
ATOM 1876 C CA . SER A 1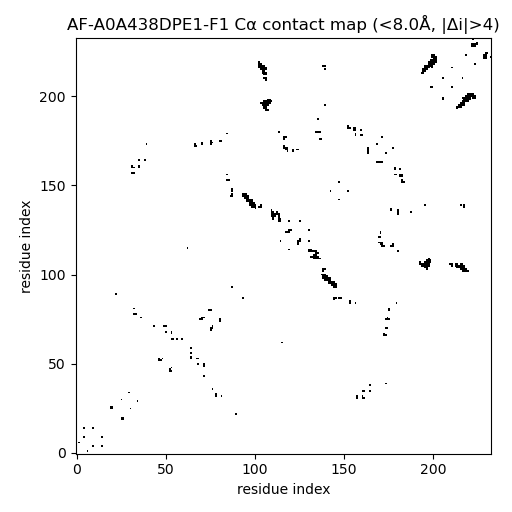 233 ? 14.712 21.988 5.066 1.00 47.53 233 SER A CA 1
ATOM 1877 C C . SER A 1 233 ? 16.173 22.240 5.436 1.00 47.53 233 SER A C 1
ATOM 1879 O O . SER A 1 233 ? 16.942 22.534 4.494 1.00 47.53 233 SER A O 1
#

Organism: Vitis vinifera (NCBI:txid29760)

Solvent-accessible surface area (backbone atoms only — not comparable to full-atom values): 14146 Å² total; per-residue (Å²): 138,82,61,69,69,82,79,46,85,58,79,92,60,86,87,84,88,81,60,73,84,78,36,68,69,67,73,75,43,91,50,69,66,59,58,48,52,51,54,47,53,58,55,58,65,68,57,73,65,49,68,65,51,50,71,67,44,84,87,58,57,70,68,58,44,50,49,57,52,52,48,73,35,67,82,51,69,39,67,78,61,57,51,64,68,41,49,51,76,77,38,69,93,44,51,62,48,80,46,73,55,104,49,66,48,8,61,48,81,46,46,75,50,42,62,76,47,45,32,63,88,33,69,78,44,53,74,74,52,66,70,83,49,77,37,76,68,88,44,70,43,77,47,51,32,56,60,50,75,73,56,59,38,60,59,45,26,54,51,50,50,51,51,24,60,74,50,75,37,57,49,34,74,78,63,55,60,53,43,44,50,63,26,42,57,99,70,74,77,89,72,64,91,72,64,35,17,39,38,62,12,77,51,96,80,78,56,68,67,55,43,69,76,25,78,32,23,27,48,49,69,70,35,29,91,92,41,76,62,46,80,72,115